Protein AF-A0A1T4YZL7-F1 (afdb_monomer)

Radius of gyration: 30.89 Å; Cα contacts (8 Å, |Δi|>4): 333; chains: 1; bounding box: 87×82×89 Å

Sequence (348 aa):
MNIISTGITKFLTGIGCILPILAVGFFVISLFNGFGFIGFVISVIVFLVGLFIIGQGQLMQDGYKEKQKKILLSLNSGQPRFEKMPSIMSIDLLKRIVIDHDKQRIYIWYAEDGKGNVLRKPKLGMSYKLLNYDFTDLVAAAIVEDDTIIMSSPEFADISTISGENKKHASTNTMNMPMDKVKTMELILQIDDEIFPFFQFKFYDASYKDLLKESIEYNAVLKEMRKAYNRFDSILNGSAENLVPVAPLSYQEVSSKSDEVPAVMEPSKIQPIERETKRHEETVAPPHEIDQPTYTFSDDLADQSIIVESSEIEKDSFPDQDIPAEQTELSYFERIIAENKRQLTERK

Foldseek 3Di:
DDPPPVVVLVVLLVQLVVQLVVLVVQLVVCVVVVNNVVSVVVSVVSNVVSVVSNVVSVVVVVVQVVVLVVVLLVPDPPDPCQQLFAKDAFPQRQKIWTADLVQQKIKMWGWDPVVPHGDPHDDRPTDIDIDMDHLVQFQWKFKDWPLHTPDIDPRDDRSVVVCVVPPPDPPDDDPDDDDWWTAWIWMWIAGNDPVDRIDIGTLDHPPPPTDGHPDPVNVVSVVVSVVVRVVSVCSNVVVSPDDDRDGYDDDDPPDDDDDDDDDDDDDDDDDDDDDDDDDDDDDDDDDDDDDDDDDDDDDDDDDDDDDDDDDDDDDDDDDDDDDDDDDPPDDPVRVVVVVVVVVVVVVD

Structure (mmCIF, N/CA/C/O backbone):
data_AF-A0A1T4YZL7-F1
#
_entry.id   AF-A0A1T4YZL7-F1
#
loop_
_atom_site.group_PDB
_atom_site.id
_atom_site.type_symbol
_atom_site.label_atom_id
_atom_site.label_alt_id
_atom_site.label_comp_id
_atom_site.label_asym_id
_atom_site.label_entity_id
_atom_site.label_seq_id
_atom_site.pdbx_PDB_ins_code
_atom_site.Cartn_x
_atom_site.Cartn_y
_atom_site.Cartn_z
_atom_site.occupancy
_atom_site.B_iso_or_equiv
_atom_site.auth_seq_id
_atom_site.auth_comp_id
_atom_site.auth_asym_id
_atom_site.auth_atom_id
_atom_site.pdbx_PDB_model_num
ATOM 1 N N . MET A 1 1 ? -12.669 14.014 -16.276 1.00 35.00 1 MET A N 1
ATOM 2 C CA . MET A 1 1 ? -11.553 14.488 -17.134 1.00 35.00 1 MET A CA 1
ATOM 3 C C . MET A 1 1 ? -10.258 13.859 -16.598 1.00 35.00 1 MET A C 1
ATOM 5 O O . MET A 1 1 ? -10.114 13.878 -15.386 1.00 35.00 1 MET A O 1
ATOM 9 N N . ASN A 1 2 ? -9.387 13.275 -17.446 1.00 34.41 2 ASN A N 1
ATOM 10 C CA . ASN A 1 2 ? -8.100 12.571 -17.141 1.00 34.41 2 ASN A CA 1
ATOM 11 C C . ASN A 1 2 ? -8.029 11.028 -17.276 1.00 34.41 2 ASN A C 1
ATOM 13 O O . ASN A 1 2 ? -7.343 10.373 -16.501 1.00 34.41 2 ASN A O 1
ATOM 17 N N . ILE A 1 3 ? -8.618 10.432 -18.320 1.00 41.84 3 ILE A N 1
ATOM 18 C CA . ILE A 1 3 ? -8.300 9.033 -18.715 1.00 41.84 3 ILE A CA 1
ATOM 19 C C . ILE A 1 3 ? -6.962 8.959 -19.499 1.00 41.84 3 ILE A C 1
ATOM 21 O O . ILE A 1 3 ? -6.342 7.908 -19.624 1.00 41.84 3 ILE A O 1
ATOM 25 N N . ILE A 1 4 ? -6.462 10.103 -19.978 1.00 48.91 4 ILE A N 1
ATOM 26 C CA . ILE A 1 4 ? -5.341 10.192 -20.926 1.00 48.91 4 ILE A CA 1
ATOM 27 C C . ILE A 1 4 ? -3.962 9.954 -20.265 1.00 48.91 4 ILE A C 1
ATOM 29 O O . ILE A 1 4 ? -3.037 9.484 -20.919 1.00 48.91 4 ILE A O 1
ATOM 33 N N . SER A 1 5 ? -3.796 10.200 -18.961 1.00 52.78 5 SER A N 1
ATOM 34 C CA . SER A 1 5 ? -2.457 10.211 -18.339 1.00 52.78 5 SER A CA 1
ATOM 35 C C . SER A 1 5 ? -1.863 8.815 -18.077 1.00 52.78 5 SER A C 1
ATOM 37 O O . SER A 1 5 ? -0.665 8.620 -18.288 1.00 52.78 5 SER A O 1
ATOM 39 N N . THR A 1 6 ? -2.667 7.814 -17.695 1.00 53.28 6 THR A N 1
ATOM 40 C CA . THR A 1 6 ? -2.146 6.476 -17.336 1.00 53.28 6 THR A CA 1
ATOM 41 C C . THR A 1 6 ? -1.714 5.658 -18.555 1.00 53.28 6 THR A C 1
ATOM 43 O O . THR A 1 6 ? -0.775 4.866 -18.475 1.00 53.28 6 THR A O 1
ATOM 46 N N . GLY A 1 7 ? -2.389 5.854 -19.693 1.00 59.62 7 GLY A N 1
ATOM 47 C CA . GLY A 1 7 ? -1.985 5.259 -20.967 1.00 59.62 7 GLY A CA 1
ATOM 48 C C . GLY A 1 7 ? -0.662 5.843 -21.455 1.00 59.62 7 GLY A C 1
ATOM 49 O O . GLY A 1 7 ? 0.238 5.095 -21.824 1.00 59.62 7 GLY A O 1
ATOM 50 N N . ILE A 1 8 ? -0.513 7.167 -21.361 1.00 66.06 8 ILE A N 1
ATOM 51 C CA . ILE A 1 8 ? 0.697 7.872 -21.790 1.00 66.06 8 ILE A CA 1
ATOM 52 C C . ILE A 1 8 ? 1.907 7.487 -20.939 1.00 66.06 8 ILE A C 1
ATOM 54 O O . ILE A 1 8 ? 2.963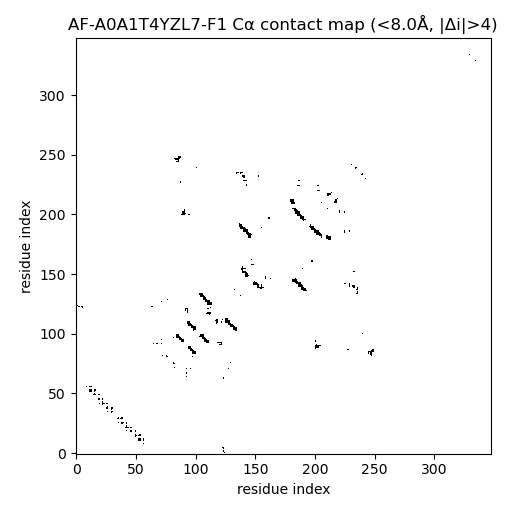 7.249 -21.505 1.00 66.06 8 ILE A O 1
ATOM 58 N N . THR A 1 9 ? 1.786 7.357 -19.614 1.00 62.34 9 THR A N 1
ATOM 59 C CA . THR A 1 9 ? 2.938 6.961 -18.775 1.00 62.34 9 THR A CA 1
ATOM 60 C C . THR A 1 9 ? 3.421 5.554 -19.110 1.00 62.34 9 THR A C 1
ATOM 62 O O . THR A 1 9 ? 4.605 5.367 -19.363 1.00 62.34 9 THR A O 1
ATOM 65 N N . LYS A 1 10 ? 2.514 4.573 -19.212 1.00 70.06 10 LYS A N 1
ATOM 66 C CA . LYS A 1 10 ? 2.885 3.203 -19.615 1.00 70.06 10 LYS A CA 1
ATOM 67 C C . LYS A 1 10 ? 3.470 3.148 -21.026 1.00 70.06 10 LYS A C 1
ATOM 69 O O . LYS A 1 10 ? 4.407 2.394 -21.269 1.00 70.06 10 LYS A O 1
ATOM 74 N N . PHE A 1 11 ? 2.936 3.954 -21.941 1.00 73.69 11 PHE A N 1
ATOM 75 C CA . PHE A 1 11 ? 3.433 4.068 -23.308 1.00 73.69 11 PHE A CA 1
ATOM 76 C C . PHE A 1 11 ? 4.822 4.719 -23.367 1.00 73.69 11 PHE A C 1
ATOM 78 O O . PHE A 1 11 ? 5.701 4.199 -24.045 1.00 73.69 11 PHE A O 1
ATOM 85 N N . LEU A 1 12 ? 5.055 5.794 -22.608 1.00 72.12 12 LEU A N 1
ATOM 86 C CA . LEU A 1 12 ? 6.350 6.473 -22.507 1.00 72.12 12 LEU A CA 1
ATOM 87 C C . LEU A 1 12 ? 7.412 5.575 -21.871 1.00 72.12 12 LEU A C 1
ATOM 89 O O . LEU A 1 12 ? 8.517 5.490 -22.400 1.00 72.12 12 LEU A O 1
ATOM 93 N N . THR A 1 13 ? 7.085 4.858 -20.793 1.00 71.81 13 THR A N 1
ATOM 94 C CA . THR A 1 13 ? 8.002 3.877 -20.194 1.00 71.81 13 THR A CA 1
ATOM 95 C C . THR A 1 13 ? 8.293 2.735 -21.171 1.00 71.81 13 THR A C 1
ATOM 97 O O . THR A 1 13 ? 9.449 2.352 -21.333 1.00 71.81 13 THR A O 1
ATOM 100 N N . GLY A 1 14 ? 7.276 2.239 -21.885 1.00 76.75 14 GLY A N 1
ATOM 101 C CA . GLY A 1 14 ? 7.444 1.206 -22.911 1.00 76.75 14 GLY A CA 1
ATOM 102 C C . GLY A 1 14 ? 8.357 1.649 -24.058 1.00 76.75 14 GLY A C 1
ATOM 103 O O . GLY A 1 14 ? 9.297 0.938 -24.406 1.00 76.75 14 GLY A O 1
ATOM 104 N N . ILE A 1 15 ? 8.139 2.850 -24.600 1.00 80.94 15 ILE A N 1
ATOM 105 C CA . ILE A 1 15 ? 9.002 3.448 -25.629 1.00 80.94 15 ILE A CA 1
ATOM 106 C C . ILE A 1 15 ? 10.421 3.654 -25.099 1.00 80.94 15 ILE A C 1
ATOM 108 O O . ILE A 1 15 ? 11.383 3.335 -25.797 1.00 80.94 15 ILE A O 1
ATOM 112 N N . GLY A 1 16 ? 10.553 4.135 -23.861 1.00 79.44 16 GLY A N 1
ATOM 113 C CA . GLY A 1 16 ? 11.836 4.342 -23.197 1.00 79.44 16 GLY A CA 1
ATOM 114 C C . GLY A 1 16 ? 12.682 3.070 -23.127 1.00 79.44 16 GLY A C 1
ATOM 115 O O . GLY A 1 16 ? 13.884 3.142 -23.351 1.00 79.44 16 GLY A O 1
ATOM 116 N N . CYS A 1 17 ? 12.072 1.902 -22.900 1.00 84.44 17 CYS A N 1
ATOM 117 C CA . CYS A 1 17 ? 12.782 0.617 -22.894 1.00 84.44 17 CYS A CA 1
ATOM 118 C C . CYS A 1 17 ? 13.103 0.082 -24.301 1.00 84.44 17 CYS A C 1
ATOM 120 O O . CYS A 1 17 ? 14.101 -0.616 -24.478 1.00 84.44 17 CYS A O 1
ATOM 122 N N . ILE A 1 18 ? 12.283 0.404 -25.306 1.00 88.56 18 ILE A N 1
ATOM 123 C CA . ILE A 1 18 ? 12.468 -0.066 -26.690 1.00 88.56 18 ILE A CA 1
ATOM 124 C C . ILE A 1 18 ? 13.536 0.760 -27.425 1.00 88.56 18 ILE A C 1
ATOM 126 O O . ILE A 1 18 ? 14.302 0.209 -28.215 1.00 88.56 18 ILE A O 1
ATOM 130 N N . LEU A 1 19 ? 13.630 2.064 -27.153 1.00 87.62 19 LEU A N 1
ATOM 131 C CA . LEU A 1 19 ? 14.587 2.984 -27.785 1.00 87.62 19 LEU A CA 1
ATOM 132 C C . LEU A 1 19 ? 16.055 2.517 -27.683 1.00 87.62 19 LEU A C 1
ATOM 134 O O . LEU A 1 19 ? 16.717 2.487 -28.719 1.00 87.62 19 LEU A O 1
ATOM 138 N N . PRO A 1 20 ? 16.577 2.090 -26.514 1.00 86.69 20 PRO A N 1
ATOM 139 C CA . PRO A 1 20 ? 17.921 1.526 -26.398 1.00 86.69 20 PRO A CA 1
ATOM 140 C C . PRO A 1 20 ? 18.135 0.275 -27.253 1.00 86.69 20 PRO A C 1
ATOM 142 O O . PRO A 1 20 ? 19.182 0.130 -27.878 1.00 86.69 20 PRO A O 1
ATOM 145 N N . ILE A 1 21 ? 17.138 -0.612 -27.324 1.00 89.31 21 ILE A N 1
ATOM 146 C CA . ILE A 1 21 ? 17.214 -1.843 -28.125 1.00 89.31 21 ILE A CA 1
ATOM 147 C C . ILE A 1 21 ? 17.280 -1.488 -29.616 1.00 89.31 21 ILE A C 1
ATOM 149 O O . ILE A 1 21 ? 18.115 -2.023 -30.348 1.00 89.31 21 ILE A O 1
ATOM 153 N N . LEU A 1 22 ? 16.448 -0.541 -30.058 1.00 89.56 22 LEU A N 1
ATOM 154 C CA . LEU A 1 22 ? 16.475 -0.028 -31.428 1.00 89.56 22 LEU A CA 1
ATOM 155 C C . LEU A 1 22 ? 17.791 0.687 -31.750 1.00 89.56 22 LEU A C 1
ATOM 157 O O . LEU A 1 22 ? 18.308 0.515 -32.851 1.00 89.56 22 LEU A O 1
ATOM 161 N N . ALA A 1 23 ? 18.357 1.440 -30.803 1.00 90.31 23 ALA A N 1
ATOM 162 C CA . ALA A 1 23 ? 19.643 2.112 -30.967 1.00 90.31 23 ALA A CA 1
ATOM 163 C C . ALA A 1 23 ? 20.772 1.099 -31.219 1.00 90.31 23 ALA A C 1
ATOM 165 O O . ALA A 1 23 ? 21.518 1.237 -32.188 1.00 90.31 23 ALA A O 1
ATOM 166 N N . VAL A 1 24 ? 20.828 0.025 -30.422 1.00 91.12 24 VAL A N 1
ATOM 167 C CA . VAL A 1 24 ? 21.799 -1.066 -30.607 1.00 91.12 24 VAL A CA 1
ATOM 168 C C . VAL A 1 24 ? 21.593 -1.768 -31.952 1.00 91.12 24 VAL A C 1
ATOM 170 O O . VAL A 1 24 ? 22.560 -1.980 -32.683 1.00 91.12 24 VAL A O 1
ATOM 173 N N . GLY A 1 25 ? 20.349 -2.085 -32.324 1.00 91.06 25 GLY A N 1
ATOM 174 C CA . GLY A 1 25 ? 20.046 -2.700 -33.622 1.00 91.06 25 GLY A CA 1
ATOM 175 C C . GLY A 1 25 ? 20.471 -1.825 -34.806 1.00 91.06 25 GLY A C 1
ATOM 176 O O . GLY A 1 25 ? 21.124 -2.301 -35.736 1.00 91.06 25 GLY A O 1
ATOM 177 N N . PHE A 1 26 ? 20.170 -0.526 -34.744 1.00 90.69 26 PHE A N 1
ATOM 178 C CA . PHE A 1 26 ? 20.569 0.448 -35.760 1.00 90.69 26 PHE A CA 1
ATOM 179 C C . PHE A 1 26 ? 22.092 0.600 -35.851 1.00 90.69 26 PHE A C 1
ATOM 181 O O . PHE A 1 26 ? 22.646 0.699 -36.951 1.00 90.69 26 PHE A O 1
ATOM 188 N N . PHE A 1 27 ? 22.785 0.570 -34.711 1.00 92.31 27 PHE A N 1
ATOM 189 C CA . PHE A 1 27 ? 24.241 0.622 -34.661 1.00 92.31 27 PHE A CA 1
ATOM 190 C C . PHE A 1 27 ? 24.879 -0.583 -35.364 1.00 92.31 27 PHE A C 1
ATOM 192 O O . PHE A 1 27 ? 25.752 -0.403 -36.214 1.00 92.31 27 PHE A O 1
ATOM 199 N N . VAL A 1 28 ? 24.392 -1.798 -35.093 1.00 93.50 28 VAL A N 1
ATOM 200 C CA . VAL A 1 28 ? 24.874 -3.027 -35.747 1.00 93.50 28 VAL A CA 1
ATOM 201 C C . VAL A 1 28 ? 24.664 -2.965 -37.264 1.00 93.50 28 VAL A C 1
ATOM 203 O O . VAL A 1 28 ? 25.593 -3.237 -38.022 1.00 93.50 28 VAL A O 1
ATOM 206 N N . ILE A 1 29 ? 23.486 -2.535 -37.727 1.00 93.81 29 ILE A N 1
ATOM 207 C CA . ILE A 1 29 ? 23.202 -2.371 -39.166 1.00 93.81 29 ILE A CA 1
ATOM 208 C C . ILE A 1 29 ? 24.138 -1.331 -39.803 1.00 93.81 29 ILE A C 1
ATOM 210 O O . ILE A 1 29 ? 24.641 -1.531 -40.910 1.00 93.81 29 ILE A O 1
ATOM 214 N N . SER A 1 30 ? 24.414 -0.232 -39.100 1.00 93.19 30 SER A N 1
ATOM 215 C CA . SER A 1 30 ? 25.314 0.821 -39.585 1.00 93.19 30 SER A CA 1
ATOM 216 C C . SER A 1 30 ? 26.762 0.343 -39.726 1.00 93.19 30 SER A C 1
ATOM 218 O O . SER A 1 30 ? 27.453 0.783 -40.648 1.00 93.19 30 SER A O 1
ATOM 220 N N . LEU A 1 31 ? 27.215 -0.574 -38.860 1.00 93.31 31 LEU A N 1
ATOM 221 C CA . LEU A 1 31 ? 28.536 -1.202 -38.973 1.00 93.31 31 LEU A CA 1
ATOM 222 C C . LEU A 1 31 ? 28.655 -2.046 -40.248 1.00 93.31 31 LEU A C 1
ATOM 224 O O . LEU A 1 31 ? 29.647 -1.913 -40.961 1.00 93.31 31 LEU A O 1
ATOM 228 N N . PHE A 1 32 ? 27.637 -2.847 -40.580 1.00 95.06 32 PHE A N 1
ATOM 229 C CA . PHE A 1 32 ? 27.642 -3.672 -41.797 1.00 95.06 32 PHE A CA 1
ATOM 230 C C . PHE A 1 32 ? 27.639 -2.850 -43.093 1.00 95.06 32 PHE A C 1
ATOM 232 O O . PHE A 1 32 ? 28.199 -3.286 -44.094 1.00 95.06 32 PHE A O 1
ATOM 239 N N . ASN A 1 33 ? 27.062 -1.648 -43.066 1.00 93.44 33 ASN A N 1
ATOM 240 C CA . ASN A 1 33 ? 26.976 -0.764 -44.232 1.00 93.44 33 ASN A CA 1
ATOM 241 C C . ASN A 1 33 ? 28.157 0.218 -44.365 1.00 93.44 33 ASN A C 1
ATOM 243 O O . ASN A 1 33 ? 28.136 1.076 -45.243 1.00 93.44 33 ASN A O 1
ATOM 247 N N . GLY A 1 34 ? 29.173 0.139 -43.497 1.00 92.12 34 GLY A N 1
ATOM 248 C CA . GLY A 1 34 ? 30.354 1.012 -43.555 1.00 92.12 34 GLY A CA 1
ATOM 249 C C . GLY A 1 34 ? 30.151 2.429 -42.995 1.00 92.12 34 GLY A C 1
ATOM 250 O O . GLY A 1 34 ? 31.069 3.244 -43.047 1.00 92.12 34 GLY A O 1
ATOM 251 N N . PHE A 1 35 ? 28.995 2.724 -42.392 1.00 93.81 35 PHE A N 1
ATOM 252 C CA . PHE A 1 35 ? 28.674 4.020 -41.772 1.00 93.81 35 PHE A CA 1
ATOM 253 C C . PHE A 1 35 ? 28.853 4.010 -40.245 1.00 93.81 35 PHE A C 1
ATOM 255 O O . PHE A 1 35 ? 28.143 4.710 -39.521 1.00 93.81 35 PHE A O 1
ATOM 262 N N . GLY A 1 36 ? 29.799 3.217 -39.732 1.00 90.50 36 GLY A N 1
ATOM 263 C CA . GLY A 1 36 ? 29.927 2.919 -38.301 1.00 90.50 36 GLY A CA 1
ATOM 264 C C . GLY A 1 36 ? 29.983 4.149 -37.387 1.00 90.50 36 GLY A C 1
ATOM 265 O O . GLY A 1 36 ? 29.297 4.182 -36.369 1.00 90.50 36 GLY A O 1
ATOM 266 N N . PHE A 1 37 ? 30.734 5.190 -37.767 1.00 91.31 37 PHE A N 1
ATOM 267 C CA . PHE A 1 37 ? 30.844 6.414 -36.962 1.00 91.31 37 PHE A CA 1
ATOM 268 C C . PHE A 1 37 ? 29.524 7.196 -36.887 1.00 91.31 37 PHE A C 1
ATOM 270 O O . PHE A 1 37 ? 29.108 7.613 -35.809 1.00 91.31 37 PHE A O 1
ATOM 277 N N . ILE A 1 38 ? 28.827 7.351 -38.017 1.00 91.62 38 ILE A N 1
ATOM 278 C CA . ILE A 1 38 ? 27.533 8.048 -38.068 1.00 91.62 38 ILE A CA 1
ATOM 279 C C . ILE A 1 38 ? 26.490 7.261 -37.265 1.00 91.62 38 ILE A C 1
ATOM 281 O O . ILE A 1 38 ? 25.767 7.838 -36.451 1.00 91.62 38 ILE A O 1
ATOM 285 N N . GLY A 1 39 ? 26.462 5.935 -37.432 1.00 91.69 39 GLY A N 1
ATOM 286 C CA . GLY A 1 39 ? 25.594 5.047 -36.661 1.00 91.69 39 GLY A CA 1
ATOM 287 C C . GLY A 1 39 ? 25.852 5.115 -35.156 1.00 91.69 39 GLY A C 1
ATOM 288 O O . GLY A 1 39 ? 24.901 5.134 -34.378 1.00 91.69 39 GLY A O 1
ATOM 289 N N . PHE A 1 40 ? 27.120 5.211 -34.739 1.00 91.75 40 PHE A N 1
ATOM 290 C CA . PHE A 1 40 ? 27.497 5.365 -33.332 1.00 91.75 40 PHE A CA 1
ATOM 291 C C . PHE A 1 40 ? 26.923 6.650 -32.732 1.00 91.75 40 PHE A C 1
ATOM 293 O O . PHE A 1 40 ? 26.254 6.601 -31.701 1.00 91.75 40 PHE A O 1
ATOM 300 N N . VAL A 1 41 ? 27.132 7.792 -33.398 1.00 94.25 41 VAL A N 1
ATOM 301 C CA . VAL A 1 41 ? 26.646 9.096 -32.919 1.00 94.25 41 VAL A CA 1
ATOM 302 C C . VAL A 1 41 ? 25.122 9.091 -32.780 1.00 94.25 41 VAL A C 1
ATOM 304 O O . VAL A 1 41 ? 24.599 9.497 -31.742 1.00 94.25 41 VAL A O 1
ATOM 307 N N . ILE A 1 42 ? 24.404 8.570 -33.781 1.00 91.69 42 ILE A N 1
ATOM 308 C CA . ILE A 1 42 ? 22.938 8.463 -33.735 1.00 91.69 42 ILE A CA 1
ATOM 309 C C . ILE A 1 42 ? 22.497 7.541 -32.590 1.00 91.69 42 ILE A C 1
ATOM 311 O O . ILE A 1 42 ? 21.605 7.905 -31.826 1.00 91.69 42 ILE A O 1
ATOM 315 N N . SER A 1 43 ? 23.140 6.381 -32.423 1.00 90.62 43 SER A N 1
ATOM 316 C CA . SER A 1 43 ? 22.816 5.434 -31.350 1.00 90.62 43 SER A CA 1
ATOM 317 C C . SER A 1 43 ? 22.994 6.052 -29.962 1.00 90.62 43 SER A C 1
ATOM 319 O O . SER A 1 43 ? 22.139 5.860 -29.100 1.00 90.62 43 SER A O 1
ATOM 321 N N . VAL A 1 44 ? 24.067 6.818 -29.739 1.00 93.00 44 VAL A N 1
ATOM 322 C CA . VAL A 1 44 ? 24.297 7.517 -28.464 1.00 93.00 44 VAL A CA 1
ATOM 323 C C . VAL A 1 44 ? 23.196 8.545 -28.203 1.00 93.00 44 VAL A C 1
ATOM 325 O O . VAL A 1 44 ? 22.655 8.584 -27.100 1.00 93.00 44 VAL A O 1
ATOM 328 N N . ILE A 1 45 ? 22.805 9.335 -29.208 1.00 93.38 45 ILE A N 1
ATOM 329 C CA . ILE A 1 45 ? 21.726 10.326 -29.064 1.00 93.38 45 ILE A CA 1
ATOM 330 C C . ILE A 1 45 ? 20.399 9.637 -28.715 1.00 93.38 45 ILE A C 1
ATOM 332 O O . ILE A 1 45 ? 19.737 10.035 -27.758 1.00 93.38 45 ILE A O 1
ATOM 336 N N . VAL A 1 46 ? 20.024 8.581 -29.444 1.00 92.38 46 VAL A N 1
ATOM 337 C CA . VAL A 1 46 ? 18.785 7.822 -29.194 1.00 92.38 46 VAL A CA 1
ATOM 338 C C . VAL A 1 46 ? 18.794 7.197 -27.798 1.00 92.38 46 VAL A C 1
ATOM 340 O O . VAL A 1 46 ? 17.783 7.240 -27.097 1.00 92.38 46 VAL A O 1
ATOM 343 N N . PHE A 1 47 ? 19.939 6.666 -27.365 1.00 90.69 47 PHE A N 1
ATOM 344 C CA . PHE A 1 47 ? 20.105 6.104 -26.028 1.00 90.69 47 PHE A CA 1
ATOM 345 C C . PHE A 1 47 ? 19.912 7.161 -24.931 1.00 90.69 47 PHE A C 1
ATOM 347 O O . PHE A 1 47 ? 19.146 6.937 -23.993 1.00 90.69 47 PHE A O 1
ATOM 354 N N . LEU A 1 48 ? 20.534 8.338 -25.071 1.00 91.81 48 LEU A N 1
ATOM 355 C CA . LEU A 1 48 ? 20.380 9.445 -24.120 1.00 91.81 48 LEU A CA 1
ATOM 356 C C . LEU A 1 48 ? 18.934 9.957 -24.055 1.00 91.81 48 LEU A C 1
ATOM 358 O O . LEU A 1 48 ? 18.421 10.201 -22.963 1.00 91.81 48 LEU A O 1
ATOM 362 N N . VAL A 1 49 ? 18.251 10.068 -25.199 1.00 91.88 49 VAL A N 1
ATOM 363 C CA . VAL A 1 49 ? 16.822 10.426 -25.247 1.00 91.88 49 VAL A CA 1
ATOM 364 C C . VAL A 1 49 ? 15.968 9.362 -24.550 1.00 91.88 49 VAL A C 1
ATOM 366 O O . VAL A 1 49 ? 15.070 9.710 -23.785 1.00 91.88 49 VAL A O 1
ATOM 369 N N . GLY A 1 50 ? 16.268 8.075 -24.750 1.00 88.25 50 GLY A N 1
ATOM 370 C CA . GLY A 1 50 ? 15.595 6.972 -24.059 1.00 88.25 50 GLY A CA 1
ATOM 371 C C . GLY A 1 50 ? 15.729 7.065 -22.536 1.00 88.25 50 GLY A C 1
ATOM 372 O O . GLY A 1 50 ? 14.721 7.015 -21.829 1.00 88.25 50 GLY A O 1
ATOM 373 N N . LEU A 1 51 ? 16.947 7.292 -22.031 1.00 87.31 51 LEU A N 1
ATOM 374 C CA . LEU A 1 51 ? 17.189 7.499 -20.597 1.00 87.31 51 LEU A CA 1
ATOM 375 C C . LEU A 1 51 ? 16.444 8.724 -20.053 1.00 87.31 51 LEU A C 1
ATOM 377 O O . LEU A 1 51 ? 15.851 8.652 -18.976 1.00 87.31 51 LEU A O 1
ATOM 381 N N . PHE A 1 52 ? 16.423 9.828 -20.804 1.00 88.56 52 PHE A N 1
ATOM 382 C CA . PHE A 1 52 ? 15.696 11.034 -20.413 1.00 88.56 52 PHE A CA 1
ATOM 383 C C . PHE A 1 52 ? 14.185 10.780 -20.284 1.00 88.56 52 PHE A C 1
ATOM 385 O O . PHE A 1 52 ? 13.578 11.192 -19.295 1.00 88.56 52 PHE A O 1
ATOM 392 N N . ILE A 1 53 ? 13.577 10.056 -21.232 1.00 87.00 53 ILE A N 1
ATOM 393 C CA . ILE A 1 53 ? 12.148 9.698 -21.184 1.00 87.00 53 ILE A CA 1
ATOM 394 C C . ILE A 1 53 ? 11.842 8.812 -19.967 1.00 87.00 53 ILE A C 1
ATOM 396 O O . ILE A 1 53 ? 10.847 9.050 -19.280 1.00 87.00 53 ILE A O 1
ATOM 400 N N . ILE A 1 54 ? 12.697 7.827 -19.668 1.00 82.94 54 ILE A N 1
ATOM 401 C CA . ILE A 1 54 ? 12.538 6.961 -18.486 1.00 82.94 54 ILE A CA 1
ATOM 402 C C . ILE A 1 54 ? 12.587 7.794 -17.198 1.00 82.94 54 ILE A C 1
ATOM 404 O O . ILE A 1 54 ? 11.702 7.654 -16.352 1.00 82.94 54 ILE A O 1
ATOM 408 N N . GLY A 1 55 ? 13.569 8.693 -17.073 1.00 82.50 55 GLY A N 1
ATOM 409 C CA . GLY A 1 55 ? 13.711 9.562 -15.901 1.00 82.50 55 GLY A CA 1
ATOM 410 C C . GLY A 1 55 ? 12.499 10.474 -15.688 1.00 82.50 55 GLY A C 1
ATOM 411 O O . GLY A 1 55 ? 11.985 10.579 -14.576 1.00 82.50 55 GLY A O 1
ATOM 412 N N . GLN A 1 56 ? 11.972 11.073 -16.760 1.00 83.94 56 GLN A N 1
ATOM 413 C CA . GLN A 1 56 ? 10.740 11.870 -16.689 1.00 83.94 56 GLN A CA 1
ATOM 414 C C . GLN A 1 56 ? 9.524 11.024 -16.286 1.00 83.94 56 GLN A C 1
ATOM 416 O O . GLN A 1 56 ? 8.677 11.485 -15.521 1.00 83.94 56 GLN A O 1
ATOM 421 N N . GLY A 1 57 ? 9.444 9.776 -16.756 1.00 79.25 57 GLY A N 1
ATOM 422 C CA . GLY A 1 57 ? 8.382 8.844 -16.376 1.00 79.25 57 GLY A CA 1
ATOM 423 C C . GLY A 1 57 ? 8.345 8.566 -14.871 1.00 79.25 57 GLY A C 1
ATOM 424 O O . GLY A 1 57 ? 7.265 8.592 -14.278 1.00 79.25 57 GLY A O 1
ATOM 425 N N . GLN A 1 58 ? 9.511 8.370 -14.248 1.00 78.50 58 GLN A N 1
ATOM 426 C CA . GLN A 1 58 ? 9.626 8.174 -12.797 1.00 78.50 58 GLN A CA 1
ATOM 427 C C . GLN A 1 58 ? 9.218 9.432 -12.022 1.00 78.50 58 GLN A C 1
ATOM 429 O O . GLN A 1 58 ? 8.339 9.356 -11.167 1.00 78.50 58 GLN A O 1
ATOM 434 N N . LEU A 1 59 ? 9.739 10.606 -12.404 1.00 80.81 59 LEU A N 1
ATOM 435 C CA . LEU A 1 59 ? 9.377 11.883 -11.771 1.00 80.81 59 LEU A CA 1
ATOM 436 C C . LEU A 1 59 ? 7.869 12.160 -11.830 1.00 80.81 59 LEU A C 1
ATOM 438 O O . LEU A 1 59 ? 7.275 12.636 -10.861 1.00 80.81 59 LEU A O 1
ATOM 442 N N . MET A 1 60 ? 7.225 11.849 -12.958 1.00 78.75 60 MET A N 1
ATOM 443 C CA . MET A 1 60 ? 5.774 11.974 -13.075 1.00 78.75 60 MET A CA 1
ATOM 444 C C . MET A 1 60 ? 5.050 11.001 -12.146 1.00 78.75 60 MET A C 1
ATOM 446 O O . MET A 1 60 ? 4.083 11.398 -11.496 1.00 78.75 60 MET A O 1
ATOM 450 N N . GLN A 1 61 ? 5.500 9.747 -12.063 1.00 77.94 61 GLN A N 1
ATOM 451 C CA . GLN A 1 61 ? 4.902 8.743 -11.184 1.00 77.94 61 GLN A CA 1
ATOM 452 C C . GLN A 1 61 ? 4.988 9.156 -9.710 1.00 77.94 61 GLN A C 1
ATOM 454 O O . GLN A 1 61 ? 3.980 9.070 -9.003 1.00 77.94 61 GLN A O 1
ATOM 459 N N . ASP A 1 62 ? 6.136 9.664 -9.271 1.00 81.25 62 ASP A N 1
ATOM 460 C CA . ASP A 1 62 ? 6.332 10.134 -7.898 1.00 81.25 62 ASP A CA 1
ATOM 461 C C . ASP A 1 62 ? 5.488 11.380 -7.620 1.00 81.25 62 ASP A C 1
ATOM 463 O O . ASP A 1 62 ? 4.758 11.431 -6.628 1.00 81.25 62 ASP A O 1
ATOM 467 N N . GLY A 1 63 ? 5.440 12.326 -8.563 1.00 83.62 63 GLY A N 1
ATOM 468 C CA . GLY A 1 63 ? 4.556 13.488 -8.469 1.00 83.62 63 GLY A CA 1
ATOM 469 C C . GLY A 1 63 ? 3.068 13.116 -8.393 1.00 83.62 63 GLY A C 1
ATOM 470 O O . GLY A 1 63 ? 2.291 13.784 -7.705 1.00 83.62 63 GLY A O 1
ATOM 471 N N . TYR A 1 64 ? 2.642 12.042 -9.064 1.00 81.50 64 TYR A N 1
ATOM 472 C CA . TYR A 1 64 ? 1.280 11.520 -8.933 1.00 81.50 64 TYR A CA 1
ATOM 473 C C . TYR A 1 64 ? 1.042 10.863 -7.574 1.00 81.50 64 TYR A C 1
ATOM 475 O O . TYR A 1 64 ? 0.006 11.135 -6.962 1.00 81.50 64 TYR A O 1
ATOM 483 N N . LYS A 1 65 ? 1.987 10.055 -7.079 1.00 82.94 65 LYS A N 1
ATOM 484 C CA . LYS A 1 65 ? 1.912 9.450 -5.741 1.00 82.94 65 LYS A CA 1
ATOM 485 C C . LYS A 1 65 ? 1.830 10.520 -4.656 1.00 82.94 65 LYS A C 1
ATOM 487 O O . LYS A 1 65 ? 0.956 10.444 -3.798 1.00 82.94 65 LYS A O 1
ATOM 492 N N . GLU A 1 66 ? 2.648 11.566 -4.727 1.00 86.56 66 GLU A N 1
ATOM 493 C CA . GLU A 1 66 ? 2.586 12.681 -3.779 1.00 86.56 66 GLU A CA 1
ATOM 494 C C . GLU A 1 66 ? 1.242 13.410 -3.814 1.00 86.56 66 GLU A C 1
ATOM 496 O O . GLU A 1 66 ? 0.678 13.730 -2.766 1.00 86.56 66 GLU A O 1
ATOM 501 N N . LYS A 1 67 ? 0.703 13.678 -5.010 1.00 85.50 67 LYS A N 1
ATOM 502 C CA . LYS A 1 67 ? -0.622 14.298 -5.152 1.00 85.50 67 LYS A CA 1
ATOM 503 C C . LYS A 1 67 ? -1.711 13.414 -4.553 1.00 85.50 67 LYS A C 1
ATOM 505 O O . LYS A 1 67 ? -2.563 13.922 -3.832 1.00 85.50 67 LYS A O 1
ATOM 510 N N . GLN A 1 68 ? -1.670 12.107 -4.805 1.00 84.50 68 GLN A N 1
ATOM 511 C CA . GLN A 1 68 ? -2.624 11.159 -4.226 1.00 84.50 68 GLN A CA 1
ATOM 512 C C . GLN A 1 68 ? -2.490 11.062 -2.708 1.00 84.50 68 GLN A C 1
ATOM 514 O O . GLN A 1 68 ? -3.504 11.078 -2.018 1.00 84.50 68 GLN A O 1
ATOM 519 N N . LYS A 1 69 ? -1.264 11.054 -2.183 1.00 87.19 69 LYS A N 1
ATOM 520 C CA . LYS A 1 69 ? -0.988 11.112 -0.746 1.00 87.19 69 LYS A CA 1
ATOM 521 C C . LYS A 1 69 ? -1.571 12.380 -0.123 1.00 87.19 69 LYS A C 1
ATOM 523 O O . LYS A 1 69 ? -2.246 12.295 0.895 1.00 87.19 69 LYS A O 1
ATOM 528 N N . LYS A 1 70 ? -1.378 13.545 -0.750 1.00 85.81 70 LYS A N 1
ATOM 529 C CA . LYS A 1 70 ? -1.972 14.819 -0.303 1.00 85.81 70 LYS A CA 1
ATOM 530 C C . LYS A 1 70 ? -3.498 14.767 -0.310 1.00 85.81 70 LYS A C 1
ATOM 532 O O . LYS A 1 70 ? -4.100 15.186 0.670 1.00 85.81 70 LYS A O 1
ATOM 537 N N . ILE A 1 71 ? -4.110 14.206 -1.357 1.00 85.44 71 ILE A N 1
ATOM 538 C CA . ILE A 1 71 ? -5.565 13.999 -1.411 1.00 85.44 71 ILE A CA 1
ATOM 539 C C . ILE A 1 71 ? -6.005 13.113 -0.245 1.00 85.44 71 ILE A C 1
ATOM 541 O O . ILE A 1 71 ? -6.849 13.526 0.542 1.00 85.44 71 ILE A O 1
ATOM 545 N N . LEU A 1 72 ? -5.390 11.943 -0.078 1.00 85.31 72 LEU A N 1
ATOM 546 C CA . LEU A 1 72 ? -5.751 10.987 0.965 1.00 85.31 72 LEU A CA 1
ATOM 547 C C . LEU A 1 72 ? -5.571 11.555 2.378 1.00 85.31 72 LEU A C 1
ATOM 549 O O . LEU A 1 72 ? -6.377 11.253 3.252 1.00 85.31 72 LEU A O 1
ATOM 553 N N . LEU A 1 73 ? -4.563 12.405 2.599 1.00 83.75 73 LEU A N 1
ATOM 554 C CA . LEU A 1 73 ? -4.375 13.149 3.850 1.00 83.75 73 LEU A CA 1
ATOM 555 C C . LEU A 1 73 ? -5.419 14.257 4.038 1.00 83.75 73 LEU A C 1
ATOM 557 O O . LEU A 1 73 ? -5.876 14.465 5.158 1.00 83.75 73 LEU A O 1
ATOM 561 N N . SER A 1 74 ? -5.816 14.934 2.957 1.00 83.00 74 SER A N 1
ATOM 562 C CA . SER A 1 74 ? -6.830 15.998 2.980 1.00 83.00 74 SER A CA 1
ATOM 563 C C . SER A 1 74 ? -8.262 15.491 3.161 1.00 83.00 74 SER A C 1
ATOM 565 O O . SER A 1 74 ? -9.141 16.273 3.520 1.00 83.00 74 SER A O 1
ATOM 567 N N . LEU A 1 75 ? -8.507 14.194 2.936 1.00 81.56 75 LEU A N 1
ATOM 568 C CA . LEU A 1 75 ? -9.775 13.541 3.246 1.00 81.56 75 LEU A CA 1
ATOM 569 C C . LEU A 1 75 ? -9.951 13.460 4.767 1.00 81.56 75 LEU A C 1
ATOM 571 O O . LEU A 1 75 ? -9.676 12.447 5.401 1.00 81.56 75 LEU A O 1
ATOM 575 N N . ASN A 1 76 ? -10.400 14.564 5.346 1.00 72.94 76 ASN A N 1
ATOM 576 C CA . ASN A 1 76 ? -10.928 14.646 6.697 1.00 72.94 76 ASN A CA 1
ATOM 577 C C . ASN A 1 76 ? -12.452 14.584 6.558 1.00 72.94 76 ASN A C 1
ATOM 579 O O . ASN A 1 76 ? -13.011 15.313 5.739 1.00 72.94 76 ASN A O 1
ATOM 583 N N . SER A 1 77 ? -13.141 13.715 7.302 1.00 58.09 77 SER A N 1
ATOM 584 C CA . SER A 1 77 ? -14.582 13.452 7.120 1.00 58.09 77 SER A CA 1
ATOM 585 C C . SER A 1 77 ? -15.491 14.568 7.661 1.00 58.09 77 SER A C 1
ATOM 587 O O . SER A 1 77 ? -16.423 14.341 8.424 1.00 58.09 77 SER A O 1
ATOM 589 N N . GLY A 1 78 ? -15.194 15.820 7.305 1.00 56.91 78 GLY A N 1
ATOM 590 C CA . GLY A 1 78 ? -15.897 17.007 7.788 1.00 56.91 78 GLY A CA 1
ATOM 591 C C . GLY A 1 78 ? -15.601 17.358 9.248 1.00 56.91 78 GLY A C 1
ATOM 592 O O . GLY A 1 78 ? -16.096 18.373 9.728 1.00 56.91 78 GLY A O 1
ATOM 593 N N . GLN A 1 79 ? -14.780 16.572 9.962 1.00 58.97 79 GLN A N 1
ATOM 594 C CA . GLN A 1 79 ? -14.413 16.880 11.344 1.00 58.97 79 GLN A CA 1
ATOM 595 C C . GLN A 1 79 ? -13.022 17.526 11.437 1.00 58.97 79 GLN A C 1
ATOM 597 O O . GLN A 1 79 ? -12.047 16.980 10.916 1.00 58.97 79 GLN A O 1
ATOM 602 N N . PRO A 1 80 ? -12.890 18.654 12.157 1.00 56.28 80 PRO A N 1
ATOM 603 C CA . PRO A 1 80 ? -11.666 19.458 12.206 1.00 56.28 80 PRO A CA 1
ATOM 604 C C . PRO A 1 80 ? -10.490 18.807 12.962 1.00 56.28 80 PRO A C 1
ATOM 606 O O . PRO A 1 80 ? -9.446 19.435 13.110 1.00 56.28 80 PRO A O 1
ATOM 609 N N . ARG A 1 81 ? -10.628 17.573 13.475 1.00 64.75 81 ARG A N 1
ATOM 610 C CA . ARG A 1 81 ? -9.616 16.939 14.343 1.00 64.75 81 ARG A CA 1
ATOM 611 C C . ARG A 1 81 ? -8.754 15.859 13.683 1.00 64.75 81 ARG A C 1
ATOM 613 O O . ARG A 1 81 ? -7.727 15.509 14.259 1.00 64.75 81 ARG A O 1
ATOM 620 N N . PHE A 1 82 ? -9.090 15.377 12.486 1.00 66.56 82 PHE A N 1
ATOM 621 C CA . PHE A 1 82 ? -8.374 14.243 11.878 1.00 66.56 82 PHE A CA 1
ATOM 622 C C . PHE A 1 82 ? -6.903 14.512 11.546 1.00 66.56 82 PHE A C 1
ATOM 624 O O . PHE A 1 82 ? -6.102 13.581 11.549 1.00 66.56 82 PHE A O 1
ATOM 631 N N . GLU A 1 83 ? -6.508 15.767 11.323 1.00 64.69 83 GLU A N 1
ATOM 632 C CA . GLU A 1 83 ? -5.109 16.116 11.023 1.00 64.69 83 GLU A CA 1
ATOM 633 C C . GLU A 1 83 ? -4.147 15.792 12.171 1.00 64.69 83 GLU A C 1
ATOM 635 O O . GLU A 1 83 ? -2.968 15.527 11.945 1.00 64.69 83 GLU A O 1
ATOM 640 N N . LYS A 1 84 ? -4.647 15.806 13.410 1.00 71.75 84 LYS A N 1
ATOM 641 C CA . LYS A 1 84 ? -3.849 15.539 14.613 1.00 71.75 84 LYS A CA 1
ATOM 642 C C . LYS A 1 84 ? -3.965 14.096 15.089 1.00 71.75 84 LYS A C 1
ATOM 644 O O . LYS A 1 84 ? -3.264 13.714 16.024 1.00 71.75 84 LYS A O 1
ATOM 649 N N . MET A 1 85 ? -4.846 13.310 14.475 1.00 79.38 85 MET A N 1
ATOM 650 C CA . MET A 1 85 ? -5.117 11.948 14.905 1.00 79.38 85 MET A CA 1
ATOM 651 C C . MET A 1 85 ? -4.064 10.971 14.372 1.00 79.38 85 MET A C 1
ATOM 653 O O . MET A 1 85 ? -3.521 11.156 13.275 1.00 79.38 85 MET A O 1
ATOM 657 N N . PRO A 1 86 ? -3.773 9.904 15.134 1.00 80.50 86 PRO A N 1
ATOM 658 C CA . PRO A 1 86 ? -2.923 8.825 14.667 1.00 80.50 86 PRO A CA 1
ATOM 659 C C . PRO A 1 86 ? -3.505 8.217 13.387 1.00 80.50 86 PRO A C 1
ATOM 661 O O . PRO A 1 86 ? -4.592 7.643 13.397 1.00 80.50 86 PRO A O 1
ATOM 664 N N . SER A 1 87 ? -2.760 8.332 12.287 1.00 87.81 87 SER A N 1
ATOM 665 C CA . SER A 1 87 ? -3.137 7.748 11.002 1.00 87.81 87 SER A CA 1
ATOM 666 C C . SER A 1 87 ? -2.056 6.821 10.472 1.00 87.81 87 SER A C 1
ATOM 668 O O . SER A 1 87 ? -0.864 7.059 10.681 1.00 87.81 87 SER A O 1
ATOM 670 N N . ILE A 1 88 ? -2.489 5.750 9.815 1.00 91.75 88 ILE A N 1
ATOM 671 C CA . ILE A 1 88 ? -1.632 4.787 9.128 1.00 91.75 88 ILE A CA 1
ATOM 672 C C . ILE A 1 88 ? -2.095 4.750 7.676 1.00 91.75 88 ILE A C 1
ATOM 674 O O . ILE A 1 88 ? -3.291 4.721 7.388 1.00 91.75 88 ILE A O 1
ATOM 678 N N . MET A 1 89 ? -1.147 4.784 6.751 1.00 92.06 89 MET A N 1
ATOM 679 C CA . MET A 1 89 ? -1.413 4.759 5.320 1.00 92.06 89 MET A CA 1
ATOM 680 C C . MET A 1 89 ? -0.667 3.594 4.688 1.00 92.06 89 MET A C 1
ATOM 682 O O . MET A 1 89 ? 0.490 3.331 5.019 1.00 92.06 89 MET A O 1
ATOM 686 N N . SER A 1 90 ? -1.326 2.897 3.770 1.00 93.44 90 SER A N 1
ATOM 687 C CA . SER A 1 90 ? -0.652 1.868 2.995 1.00 93.44 90 SER A CA 1
ATOM 688 C C . SER A 1 90 ? 0.274 2.492 1.945 1.00 93.44 90 SER A C 1
ATOM 690 O O . SER A 1 90 ? -0.057 3.520 1.354 1.00 93.44 90 SER A O 1
ATOM 692 N N . ILE A 1 91 ? 1.428 1.870 1.688 1.00 91.06 91 ILE A N 1
ATOM 693 C CA . ILE A 1 91 ? 2.423 2.345 0.713 1.00 91.06 91 ILE A CA 1
ATOM 694 C C . ILE A 1 91 ? 1.884 2.392 -0.726 1.00 91.06 91 ILE A C 1
ATOM 696 O O . ILE A 1 91 ? 2.331 3.205 -1.534 1.00 91.06 91 ILE A O 1
ATOM 700 N N . ASP A 1 92 ? 0.894 1.556 -1.046 1.00 89.56 92 ASP A N 1
ATOM 701 C CA . ASP A 1 92 ? 0.209 1.562 -2.342 1.00 89.56 92 ASP A CA 1
ATOM 702 C C . ASP A 1 92 ? -0.849 2.673 -2.468 1.00 89.56 92 ASP A C 1
ATOM 704 O O . ASP A 1 92 ? -1.438 2.841 -3.538 1.00 89.56 92 ASP A O 1
ATOM 708 N N . LEU A 1 93 ? -1.056 3.447 -1.395 1.00 92.38 93 LEU A N 1
ATOM 709 C CA . LEU A 1 93 ? -2.042 4.518 -1.259 1.00 92.38 93 LEU A CA 1
ATOM 710 C C . LEU A 1 93 ? -3.491 4.051 -1.445 1.00 92.38 93 LEU A C 1
ATOM 712 O O . LEU A 1 93 ? -4.375 4.883 -1.619 1.00 92.38 93 LEU A O 1
ATOM 716 N N . LEU A 1 94 ? -3.771 2.747 -1.402 1.00 93.06 94 LEU A N 1
ATOM 717 C CA . LEU A 1 94 ? -5.129 2.228 -1.571 1.00 93.06 94 LEU A CA 1
ATOM 718 C C . LEU A 1 94 ? -5.960 2.356 -0.305 1.00 93.06 94 LEU A C 1
ATOM 720 O O . LEU A 1 94 ? -7.186 2.388 -0.396 1.00 93.06 94 LEU A O 1
ATOM 724 N N . LYS A 1 95 ? -5.314 2.408 0.863 1.00 95.12 95 LYS A N 1
ATOM 725 C CA . LYS A 1 95 ? -6.001 2.502 2.148 1.00 95.12 95 LYS A CA 1
ATOM 726 C C . LYS A 1 95 ? -5.332 3.483 3.101 1.00 95.12 95 LYS A C 1
ATOM 728 O O . LYS A 1 95 ? -4.103 3.592 3.151 1.00 95.12 95 LYS A O 1
ATOM 733 N N . ARG A 1 96 ? -6.154 4.152 3.905 1.00 94.38 96 ARG A N 1
ATOM 734 C CA . ARG A 1 96 ? -5.747 4.937 5.077 1.00 94.38 96 ARG A CA 1
ATOM 735 C C . ARG A 1 96 ? -6.669 4.578 6.225 1.00 94.38 96 ARG A C 1
ATOM 737 O O . ARG A 1 96 ? -7.867 4.452 6.023 1.00 94.38 96 ARG A O 1
ATOM 744 N N . ILE A 1 97 ? -6.115 4.467 7.418 1.00 94.00 97 ILE A N 1
ATOM 745 C CA . ILE A 1 97 ? -6.868 4.280 8.651 1.00 94.00 97 ILE A CA 1
ATOM 746 C C . ILE A 1 97 ? -6.537 5.402 9.624 1.00 94.00 97 ILE A C 1
ATOM 748 O O . ILE A 1 97 ? -5.388 5.850 9.706 1.00 94.00 97 ILE A O 1
ATOM 752 N N . VAL A 1 98 ? -7.550 5.881 10.333 1.00 93.44 98 VAL A N 1
ATOM 753 C CA . VAL A 1 98 ? -7.424 6.861 11.409 1.00 93.44 98 VAL A CA 1
ATOM 754 C C . VAL A 1 98 ? -8.154 6.329 12.630 1.00 93.44 98 VAL A C 1
ATOM 756 O O . VAL A 1 98 ? -9.275 5.841 12.518 1.00 93.44 98 VAL A O 1
ATOM 759 N N . ILE A 1 99 ? -7.506 6.429 13.786 1.00 91.69 99 ILE A N 1
ATOM 760 C CA . ILE A 1 99 ? -8.055 5.973 15.062 1.00 91.69 99 ILE A CA 1
ATOM 761 C C . ILE A 1 99 ? -8.435 7.208 15.879 1.00 91.69 99 ILE A C 1
ATOM 763 O O . ILE A 1 99 ? -7.586 8.060 16.158 1.00 91.69 99 ILE A O 1
ATOM 767 N N . ASP A 1 100 ? -9.704 7.299 16.258 1.00 91.06 100 ASP A N 1
ATOM 768 C CA . ASP A 1 100 ? -10.239 8.327 17.145 1.00 91.06 100 ASP A CA 1
ATOM 769 C C . ASP A 1 100 ? -10.529 7.704 18.512 1.00 91.06 100 ASP A C 1
ATOM 771 O O . ASP A 1 100 ? -11.560 7.065 18.718 1.00 91.06 100 ASP A O 1
ATOM 775 N N . HIS A 1 101 ? -9.593 7.880 19.445 1.00 88.25 101 HIS A N 1
ATOM 776 C CA . HIS A 1 101 ? -9.741 7.378 20.810 1.00 88.25 101 HIS A CA 1
ATOM 777 C C . HIS A 1 101 ? -10.838 8.107 21.592 1.00 88.25 101 HIS A C 1
ATOM 779 O O . HIS A 1 101 ? -11.484 7.474 22.421 1.00 88.25 101 HIS A O 1
ATOM 785 N N . ASP A 1 102 ? -11.089 9.393 21.308 1.00 88.25 102 ASP A N 1
ATOM 786 C CA . ASP A 1 102 ? -12.105 10.182 22.019 1.00 88.25 102 ASP A CA 1
ATOM 787 C C . ASP A 1 102 ? -13.507 9.625 21.743 1.00 88.25 102 ASP A C 1
ATOM 789 O O . ASP A 1 102 ? -14.370 9.619 22.619 1.00 88.25 102 ASP A O 1
ATOM 793 N N . LYS A 1 103 ? -13.735 9.168 20.506 1.00 89.81 103 LYS A N 1
ATOM 794 C CA . LYS A 1 103 ? -15.019 8.605 20.063 1.00 89.81 103 LYS A CA 1
ATOM 795 C C . LYS A 1 103 ? -15.055 7.084 20.039 1.00 89.81 103 LYS A C 1
ATOM 797 O O . LYS A 1 103 ? -16.103 6.543 19.715 1.00 89.81 103 LYS A O 1
ATOM 802 N N . GLN A 1 104 ? -13.937 6.424 20.339 1.00 92.38 104 GLN A N 1
ATOM 803 C CA . GLN A 1 104 ? -13.766 4.976 20.193 1.00 92.38 104 GLN A CA 1
ATOM 804 C C . GLN A 1 104 ? -14.134 4.479 18.786 1.00 92.38 104 GLN A C 1
ATOM 806 O O . GLN A 1 104 ? -14.851 3.494 18.623 1.00 92.38 104 GLN A O 1
ATOM 811 N N . ARG A 1 105 ? -13.642 5.185 17.756 1.00 93.00 105 ARG A N 1
ATOM 812 C CA . ARG A 1 105 ? -13.935 4.883 16.347 1.00 93.00 105 ARG A CA 1
ATOM 813 C C . ARG A 1 105 ? -12.701 4.668 15.494 1.00 93.00 105 ARG A C 1
ATOM 815 O O . ARG A 1 105 ? -11.687 5.355 15.636 1.00 93.00 105 ARG A O 1
ATOM 822 N N . ILE A 1 106 ? -12.834 3.754 14.546 1.00 93.88 106 ILE A N 1
ATOM 823 C CA . ILE A 1 106 ? -11.875 3.465 13.492 1.00 93.88 106 ILE A CA 1
ATOM 824 C C . ILE A 1 106 ? -12.470 3.943 12.168 1.00 93.88 106 ILE A C 1
ATOM 826 O O . ILE A 1 106 ? -13.541 3.519 11.745 1.00 93.88 106 ILE A O 1
ATOM 830 N N . TYR A 1 107 ? -11.750 4.830 11.494 1.00 94.50 107 TYR A N 1
ATOM 831 C CA . TYR A 1 107 ? -12.127 5.371 10.194 1.00 94.50 107 TYR A CA 1
ATOM 832 C C . TYR A 1 107 ? -11.212 4.779 9.130 1.00 94.50 107 TYR A C 1
ATOM 834 O O . TYR A 1 107 ? -9.998 4.989 9.192 1.00 94.50 107 TYR A O 1
ATOM 842 N N . ILE A 1 108 ? -11.765 4.064 8.151 1.00 95.06 108 ILE A N 1
ATOM 843 C CA . ILE A 1 108 ? -10.998 3.428 7.074 1.00 95.06 108 ILE A CA 1
ATOM 844 C C . ILE A 1 108 ? -11.409 4.019 5.732 1.00 95.06 108 ILE A C 1
ATOM 846 O O . ILE A 1 108 ? -12.538 3.864 5.279 1.00 95.06 108 ILE A O 1
ATOM 850 N N . TRP A 1 109 ? -10.462 4.661 5.059 1.00 94.94 109 TRP A N 1
ATOM 851 C CA . TRP A 1 109 ? -10.592 5.039 3.661 1.00 94.94 109 TRP A CA 1
ATOM 852 C C . TRP A 1 109 ? -10.046 3.925 2.785 1.00 94.94 109 TRP A C 1
ATOM 854 O O . TRP A 1 109 ? -8.917 3.480 2.999 1.00 94.94 109 TRP A O 1
ATOM 864 N N . TYR A 1 110 ? -10.802 3.535 1.764 1.00 94.62 110 TYR A N 1
ATOM 865 C CA . TYR A 1 110 ? -10.350 2.602 0.736 1.00 94.62 110 TYR A CA 1
ATOM 866 C C . TYR A 1 110 ? -10.614 3.158 -0.662 1.00 94.62 110 TYR A C 1
ATOM 868 O O . TYR A 1 110 ? -11.594 3.868 -0.894 1.00 94.62 110 TYR A O 1
ATOM 876 N N . ALA A 1 111 ? -9.710 2.858 -1.589 1.00 94.00 111 ALA A N 1
ATOM 877 C CA . ALA A 1 111 ? -9.778 3.336 -2.959 1.00 94.00 111 ALA A CA 1
ATOM 878 C C . ALA A 1 111 ? -10.803 2.552 -3.793 1.00 94.00 111 ALA A C 1
ATOM 880 O O . ALA A 1 111 ? -10.851 1.319 -3.754 1.00 94.00 111 ALA A O 1
ATOM 881 N N . GLU A 1 112 ? -11.560 3.267 -4.623 1.00 93.25 112 GLU A N 1
ATOM 882 C CA . GLU A 1 112 ? -12.538 2.703 -5.553 1.00 93.25 112 GLU A CA 1
ATOM 883 C C . GLU A 1 112 ? -12.379 3.258 -6.981 1.00 93.25 112 GLU A C 1
ATOM 885 O O . GLU A 1 112 ? -11.748 4.291 -7.222 1.00 93.25 112 GLU A O 1
ATOM 890 N N . ASP A 1 113 ? -12.955 2.555 -7.957 1.00 87.06 113 ASP A N 1
ATOM 891 C CA . ASP A 1 113 ? -12.869 2.886 -9.386 1.00 87.06 113 ASP A CA 1
ATOM 892 C C . ASP A 1 113 ? -13.894 3.935 -9.867 1.00 87.06 113 ASP A C 1
ATOM 894 O O . ASP A 1 113 ? -14.071 4.116 -11.075 1.00 87.06 113 ASP A O 1
ATOM 898 N N . GLY A 1 114 ? -14.584 4.605 -8.939 1.00 83.56 114 GLY A N 1
ATOM 899 C CA . GLY A 1 114 ? -15.681 5.539 -9.213 1.00 83.56 114 GLY A CA 1
ATOM 900 C C . GLY A 1 114 ? -17.003 4.873 -9.615 1.00 83.56 114 GLY A C 1
ATOM 901 O O . GLY A 1 114 ? -18.010 5.562 -9.750 1.00 83.56 114 GLY A O 1
ATOM 902 N N . LYS A 1 115 ? -17.029 3.544 -9.786 1.00 86.75 115 LYS A N 1
ATOM 903 C CA . LYS A 1 115 ? -18.248 2.742 -9.993 1.00 86.75 115 LYS A CA 1
ATOM 904 C C . LYS A 1 115 ? -18.638 1.945 -8.748 1.00 86.75 115 LYS A C 1
ATOM 906 O O . LYS A 1 115 ? -19.552 1.131 -8.812 1.00 86.75 115 LYS A O 1
ATOM 911 N N . GLY A 1 116 ? -17.938 2.158 -7.636 1.00 85.44 116 GLY A N 1
ATOM 912 C CA . GLY A 1 116 ? -18.147 1.420 -6.396 1.00 85.44 116 GLY A CA 1
ATOM 913 C C . GLY A 1 116 ? -17.267 0.187 -6.221 1.00 85.44 116 GLY A C 1
ATOM 914 O O . GLY A 1 116 ? -17.338 -0.426 -5.161 1.00 85.44 116 GLY A O 1
ATOM 915 N N . ASN A 1 117 ? -16.430 -0.184 -7.198 1.00 89.06 117 ASN A N 1
ATOM 916 C CA . ASN A 1 117 ? -15.592 -1.374 -7.058 1.00 89.06 117 ASN A CA 1
ATOM 917 C C . ASN A 1 117 ? -14.296 -1.041 -6.324 1.00 89.06 117 ASN A C 1
ATOM 919 O O . ASN A 1 117 ? -13.585 -0.103 -6.700 1.00 89.06 117 ASN A O 1
ATOM 923 N N . VAL A 1 118 ? -13.941 -1.870 -5.341 1.00 89.94 118 VAL A N 1
ATOM 924 C CA . VAL A 1 118 ? -12.677 -1.756 -4.608 1.00 89.94 118 VAL A CA 1
ATOM 925 C C . VAL A 1 118 ? -11.494 -1.938 -5.556 1.00 89.94 118 VAL A C 1
ATOM 927 O O . VAL A 1 118 ? -11.396 -2.914 -6.308 1.00 89.94 118 VAL A O 1
ATOM 930 N N . LEU A 1 119 ? -10.553 -0.999 -5.512 1.00 89.94 119 LEU A N 1
ATOM 931 C CA . LEU A 1 119 ? -9.328 -1.085 -6.290 1.00 89.94 119 LEU A CA 1
ATOM 932 C C . LEU A 1 119 ? -8.292 -1.954 -5.577 1.00 89.94 119 LEU A C 1
ATOM 934 O O . LEU A 1 119 ? -7.892 -1.677 -4.455 1.00 89.94 119 LEU A O 1
ATOM 938 N N . ARG A 1 120 ? -7.783 -2.968 -6.288 1.00 86.75 120 ARG A N 1
ATOM 939 C CA . ARG A 1 120 ? -6.632 -3.786 -5.849 1.00 86.75 120 ARG A CA 1
ATOM 940 C C . ARG A 1 120 ? -5.278 -3.233 -6.296 1.00 86.75 120 ARG A C 1
ATOM 942 O O . ARG A 1 120 ? -4.235 -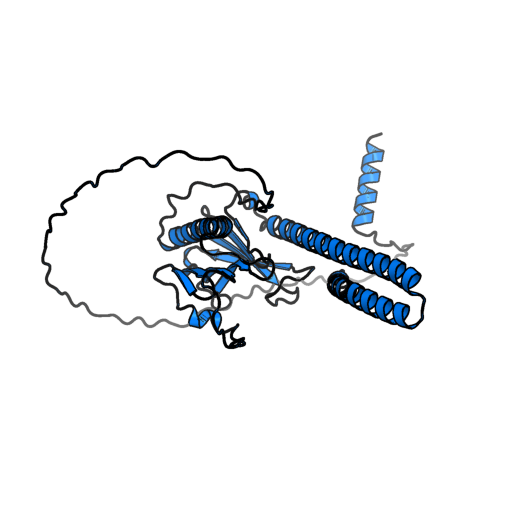3.748 -5.912 1.00 86.75 120 ARG A O 1
ATOM 949 N N . LYS A 1 121 ? -5.281 -2.243 -7.190 1.00 85.06 121 LYS A N 1
ATOM 950 C CA . LYS A 1 121 ? -4.072 -1.604 -7.724 1.00 85.06 121 LYS A CA 1
ATOM 951 C C . LYS A 1 121 ? -4.308 -0.106 -7.841 1.00 85.06 121 LYS A C 1
ATOM 953 O O . LYS A 1 121 ? -5.393 0.271 -8.299 1.00 85.06 121 LYS A O 1
ATOM 958 N N . PRO A 1 122 ? -3.316 0.730 -7.495 1.00 82.81 122 PRO A N 1
ATOM 959 C CA . PRO A 1 122 ? -3.462 2.172 -7.586 1.00 82.81 122 PRO A CA 1
ATOM 960 C C . PRO A 1 122 ? -3.740 2.579 -9.031 1.00 82.81 122 PRO A C 1
ATOM 962 O O . PRO A 1 122 ? -3.115 2.086 -9.979 1.00 82.81 122 PRO A O 1
ATOM 965 N N . LYS A 1 123 ? -4.709 3.476 -9.201 1.00 82.56 123 LYS A N 1
ATOM 966 C CA . LYS A 1 123 ? -5.086 4.049 -10.493 1.00 82.56 123 LYS A CA 1
ATOM 967 C C . LYS A 1 123 ? -5.168 5.560 -10.375 1.00 82.56 123 LYS A C 1
ATOM 969 O O . LYS A 1 123 ? -5.460 6.116 -9.319 1.00 82.56 123 LYS A O 1
ATOM 974 N N . LEU A 1 124 ? -4.904 6.238 -11.484 1.00 74.88 124 LEU A N 1
ATOM 975 C CA . LEU A 1 124 ? -5.066 7.681 -11.536 1.00 74.88 124 LEU A CA 1
ATOM 976 C C . LEU A 1 124 ? -6.549 8.042 -11.403 1.00 74.88 124 LEU A C 1
ATOM 978 O O . LEU A 1 124 ? -7.394 7.403 -12.023 1.00 74.88 124 LEU A O 1
ATOM 982 N N . GLY A 1 125 ? -6.844 9.082 -10.622 1.00 76.62 125 GLY A N 1
ATOM 983 C CA . GLY A 1 125 ? -8.213 9.556 -10.425 1.00 76.62 125 GLY A CA 1
ATOM 984 C C . GLY A 1 125 ? -9.082 8.633 -9.571 1.00 76.62 125 GLY A C 1
ATOM 985 O O . GLY A 1 125 ? -10.298 8.752 -9.645 1.00 76.62 125 GLY A O 1
ATOM 986 N N . MET A 1 126 ? -8.485 7.727 -8.785 1.00 86.56 126 MET A N 1
ATOM 987 C CA . MET A 1 126 ? -9.229 6.956 -7.790 1.00 86.56 126 MET A CA 1
ATOM 988 C C . MET A 1 126 ? -9.906 7.881 -6.775 1.00 86.56 126 MET A C 1
ATOM 990 O O . MET A 1 126 ? -9.299 8.855 -6.316 1.00 86.56 126 MET A O 1
ATOM 994 N N . SER A 1 127 ? -11.158 7.574 -6.450 1.00 90.25 127 SER A N 1
ATOM 995 C CA . SER A 1 127 ? -11.863 8.147 -5.307 1.00 90.25 127 SER A CA 1
ATOM 996 C C . SER A 1 127 ? -11.673 7.243 -4.095 1.00 90.25 127 SER A C 1
ATOM 998 O O . SER A 1 127 ? -11.209 6.109 -4.218 1.00 90.25 127 SER A O 1
ATOM 1000 N N . TYR A 1 128 ? -12.011 7.760 -2.919 1.00 92.44 128 TYR A N 1
ATOM 1001 C CA . TYR A 1 128 ? -11.979 6.986 -1.689 1.00 92.44 128 TYR A CA 1
ATOM 1002 C C . TYR A 1 128 ? -13.347 7.015 -1.039 1.00 92.44 128 TYR A C 1
ATOM 1004 O O . TYR A 1 128 ? -13.971 8.075 -0.954 1.00 92.44 128 TYR A O 1
ATOM 1012 N N . LYS A 1 129 ? -13.767 5.861 -0.536 1.00 93.25 129 LYS A N 1
ATOM 1013 C CA . LYS A 1 129 ? -14.913 5.745 0.356 1.00 93.25 129 LYS A CA 1
ATOM 1014 C C . LYS A 1 129 ? -14.442 5.600 1.784 1.00 93.25 129 LYS A C 1
ATOM 1016 O O . LYS A 1 129 ? -13.393 5.014 2.031 1.00 93.25 129 LYS A O 1
ATOM 1021 N N . LEU A 1 130 ? -15.228 6.162 2.691 1.00 93.94 130 LEU A N 1
ATOM 1022 C CA . LEU A 1 130 ? -15.010 6.081 4.122 1.00 93.94 130 LEU A CA 1
ATOM 1023 C C . LEU A 1 130 ? -15.921 5.008 4.717 1.00 93.94 130 LEU A C 1
ATOM 1025 O O . LEU A 1 130 ? -17.131 5.047 4.503 1.00 93.94 130 LEU A O 1
ATOM 1029 N N . LEU A 1 131 ? -15.327 4.115 5.497 1.00 94.88 131 LEU A N 1
ATOM 1030 C CA . LEU A 1 131 ? -16.001 3.189 6.398 1.00 94.88 131 LEU A CA 1
ATOM 1031 C C . LEU A 1 131 ? -15.731 3.635 7.830 1.00 94.88 131 LEU A C 1
ATOM 1033 O O . LEU A 1 131 ? -14.631 4.103 8.143 1.00 94.88 131 LEU A O 1
ATOM 1037 N N . ASN A 1 132 ? -16.747 3.517 8.676 1.00 95.06 132 ASN A N 1
ATOM 1038 C CA . ASN A 1 132 ? -16.674 3.884 10.081 1.00 95.06 132 ASN A CA 1
ATOM 1039 C C . ASN A 1 132 ? -17.022 2.649 10.896 1.00 95.06 132 ASN A C 1
ATOM 1041 O O . ASN A 1 132 ? -18.104 2.103 10.707 1.00 95.06 132 ASN A O 1
ATOM 1045 N N . TYR A 1 133 ? -16.126 2.278 11.795 1.00 95.62 133 TYR A N 1
ATOM 1046 C CA . TYR A 1 133 ? -16.282 1.155 12.703 1.00 95.62 133 TYR A CA 1
ATOM 1047 C C . TYR A 1 133 ? -16.128 1.645 14.133 1.00 95.62 133 TYR A C 1
ATOM 1049 O O . TYR A 1 133 ? -15.329 2.553 14.401 1.00 95.62 133 TYR A O 1
ATOM 1057 N N . ASP A 1 134 ? -16.887 1.067 15.044 1.00 95.38 134 ASP A N 1
ATOM 1058 C CA . ASP A 1 134 ? -16.656 1.234 16.468 1.00 95.38 134 ASP A CA 1
ATOM 1059 C C . ASP A 1 134 ? -15.515 0.292 16.902 1.00 95.38 134 ASP A C 1
ATOM 1061 O O . ASP A 1 134 ? -15.132 -0.647 16.202 1.00 95.38 134 ASP A O 1
ATOM 1065 N N . PHE A 1 135 ? -14.893 0.564 18.049 1.00 94.62 135 PHE A N 1
ATOM 1066 C CA . PHE A 1 135 ? -13.796 -0.276 18.554 1.00 94.62 135 PHE A CA 1
ATOM 1067 C C . PHE A 1 135 ? -14.219 -1.727 18.813 1.00 94.62 135 PHE A C 1
ATOM 1069 O O . PHE A 1 135 ? -13.379 -2.615 18.717 1.00 94.62 135 PHE A O 1
ATOM 1076 N N . THR A 1 136 ? -15.499 -1.957 19.107 1.00 93.81 136 THR A N 1
ATOM 1077 C CA . THR A 1 136 ? -16.087 -3.288 19.303 1.00 93.81 136 THR A CA 1
ATOM 1078 C C . THR A 1 136 ? -16.115 -4.125 18.033 1.00 93.81 136 THR A C 1
ATOM 1080 O O . THR A 1 136 ? -16.126 -5.345 18.128 1.00 93.81 136 THR A O 1
ATOM 1083 N N . ASP A 1 137 ? -16.093 -3.484 16.865 1.00 95.19 137 ASP A N 1
ATOM 1084 C CA . ASP A 1 137 ? -16.129 -4.179 15.578 1.00 95.19 137 ASP A CA 1
ATOM 1085 C C . ASP A 1 137 ? -14.737 -4.707 15.203 1.00 95.19 137 ASP A C 1
ATOM 1087 O O . ASP A 1 137 ? -14.595 -5.511 14.288 1.00 9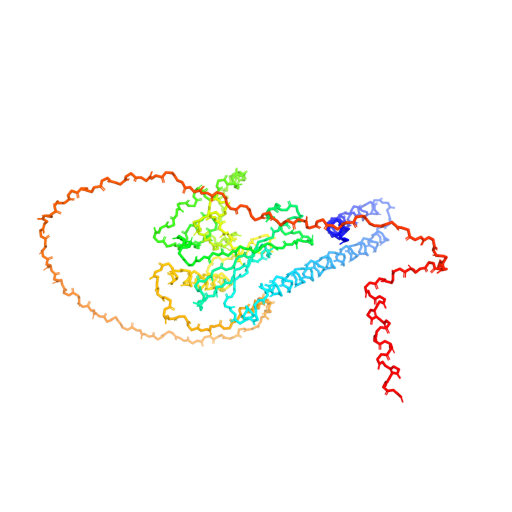5.19 137 ASP A O 1
ATOM 1091 N N . LEU A 1 138 ? -13.673 -4.251 15.873 1.00 94.75 138 LEU A N 1
ATOM 1092 C CA . LEU A 1 138 ? -12.332 -4.781 15.665 1.00 94.75 138 LEU A CA 1
ATOM 1093 C C . LEU A 1 138 ? -12.212 -6.134 16.371 1.00 94.75 138 LEU A C 1
ATOM 1095 O O . LEU A 1 138 ? -12.149 -6.190 17.592 1.00 94.75 138 LEU A O 1
ATOM 1099 N N . VAL A 1 139 ? -12.116 -7.206 15.588 1.00 93.56 139 VAL A N 1
ATOM 1100 C CA . VAL A 1 139 ? -12.012 -8.585 16.094 1.00 93.56 139 VAL A CA 1
ATOM 1101 C C . VAL A 1 139 ? -10.557 -8.972 16.320 1.00 93.56 139 VAL A C 1
ATOM 1103 O O . VAL A 1 139 ? -10.191 -9.550 17.338 1.00 93.56 139 VAL A O 1
ATOM 1106 N N . ALA A 1 140 ? -9.684 -8.659 15.360 1.00 93.38 140 ALA A N 1
ATOM 1107 C CA . ALA A 1 140 ? -8.297 -9.089 15.439 1.00 93.38 140 ALA A CA 1
ATOM 1108 C C . ALA A 1 140 ? -7.345 -8.228 14.602 1.00 93.38 140 ALA A C 1
ATOM 1110 O O . ALA A 1 140 ? -7.747 -7.513 13.682 1.00 93.38 140 ALA A O 1
ATOM 1111 N N . ALA A 1 141 ? -6.050 -8.324 14.900 1.00 94.25 141 ALA A N 1
ATOM 1112 C CA . ALA A 1 141 ? -4.989 -7.700 14.119 1.00 94.25 141 ALA A CA 1
ATOM 1113 C C . ALA A 1 141 ? -3.800 -8.655 13.962 1.00 94.25 141 ALA A C 1
ATOM 1115 O O . ALA A 1 141 ? -3.503 -9.436 14.865 1.00 94.25 141 ALA A O 1
ATOM 1116 N N . ALA A 1 142 ? -3.088 -8.574 12.838 1.00 94.94 142 ALA A N 1
ATOM 1117 C CA . ALA A 1 142 ? -1.876 -9.352 12.603 1.00 94.94 142 ALA A CA 1
ATOM 1118 C C . ALA A 1 142 ? -0.857 -8.618 11.729 1.00 94.94 142 ALA A C 1
ATOM 1120 O O . ALA A 1 142 ? -1.208 -7.869 10.820 1.00 94.94 142 ALA A O 1
ATOM 1121 N N . ILE A 1 143 ? 0.421 -8.870 11.990 1.00 94.88 143 ILE A N 1
ATOM 1122 C CA . ILE A 1 143 ? 1.549 -8.495 11.143 1.00 94.88 143 ILE A CA 1
ATOM 1123 C C . ILE A 1 143 ? 1.946 -9.719 10.321 1.00 94.88 143 ILE A C 1
ATOM 1125 O O . ILE A 1 143 ? 2.197 -10.796 10.872 1.00 94.88 143 ILE A O 1
ATOM 1129 N N . VAL A 1 144 ? 2.042 -9.527 9.010 1.00 92.81 144 V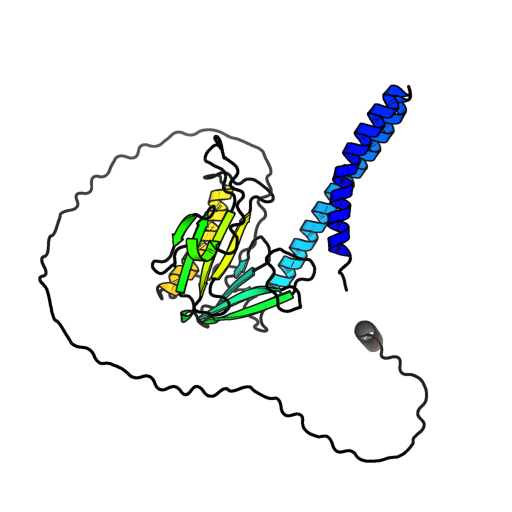AL A N 1
ATOM 1130 C CA . VAL A 1 144 ? 2.318 -10.574 8.029 1.00 92.81 144 VAL A CA 1
ATOM 1131 C C . VAL A 1 144 ? 3.563 -10.220 7.226 1.00 92.81 144 VAL A C 1
ATOM 1133 O O . VAL A 1 144 ? 3.677 -9.111 6.704 1.00 92.81 144 VAL A O 1
ATOM 1136 N N . GLU A 1 145 ? 4.487 -11.168 7.128 1.00 91.81 145 GLU A N 1
ATOM 1137 C CA . GLU A 1 145 ? 5.695 -11.124 6.301 1.00 91.81 145 GLU A CA 1
ATOM 1138 C C . GLU A 1 145 ? 5.612 -12.266 5.288 1.00 91.81 145 GLU A C 1
ATOM 1140 O O . GLU A 1 145 ? 5.522 -13.419 5.689 1.00 91.81 145 GLU A O 1
ATOM 1145 N N . ASP A 1 146 ? 5.630 -11.971 3.989 1.00 89.44 146 ASP A N 1
ATOM 1146 C CA . ASP A 1 146 ? 5.628 -12.988 2.918 1.00 89.44 146 ASP A CA 1
ATOM 1147 C C . ASP A 1 146 ? 4.580 -14.106 3.101 1.00 89.44 146 ASP A C 1
ATOM 1149 O O . ASP A 1 146 ? 4.893 -15.293 3.029 1.00 89.44 146 ASP A O 1
ATOM 1153 N N . ASP A 1 147 ? 3.328 -13.716 3.363 1.00 85.12 147 ASP A N 1
ATOM 1154 C CA . ASP A 1 147 ? 2.195 -14.607 3.677 1.00 85.12 147 ASP A CA 1
ATOM 1155 C C . ASP A 1 147 ? 2.317 -15.395 5.003 1.00 85.12 147 ASP A C 1
ATOM 1157 O O . ASP A 1 147 ? 1.492 -16.265 5.289 1.00 85.12 147 ASP A O 1
ATOM 1161 N N . THR A 1 148 ? 3.307 -15.088 5.846 1.00 86.88 148 THR A N 1
ATOM 1162 C CA . THR A 1 148 ? 3.502 -15.699 7.172 1.00 86.88 148 THR A CA 1
ATOM 1163 C C . THR A 1 148 ? 3.140 -14.733 8.300 1.00 86.88 148 THR A C 1
ATOM 1165 O O . THR A 1 148 ? 3.587 -13.587 8.318 1.00 86.88 148 THR A O 1
ATOM 1168 N N . ILE A 1 149 ? 2.325 -15.183 9.264 1.00 89.31 149 ILE A N 1
ATOM 1169 C CA . ILE A 1 149 ? 2.045 -14.412 10.486 1.00 89.31 149 ILE A CA 1
ATOM 1170 C C . ILE A 1 149 ? 3.334 -14.340 11.304 1.00 89.31 149 ILE A C 1
ATOM 1172 O O . ILE A 1 149 ? 3.854 -15.374 11.724 1.00 89.31 149 ILE A O 1
ATOM 1176 N N . ILE A 1 150 ? 3.809 -13.130 11.590 1.00 91.88 150 ILE A N 1
ATOM 1177 C CA . ILE A 1 150 ? 4.926 -12.917 12.523 1.00 91.88 150 ILE A CA 1
ATOM 1178 C C . ILE A 1 150 ? 4.465 -12.383 13.884 1.00 91.88 150 ILE A C 1
ATOM 1180 O O . ILE A 1 150 ? 5.207 -12.461 14.861 1.00 91.88 150 ILE A O 1
ATOM 1184 N N . MET A 1 151 ? 3.249 -11.836 13.958 1.00 91.00 151 MET A N 1
ATOM 1185 C CA . MET A 1 151 ? 2.600 -11.373 15.187 1.00 91.00 151 MET A CA 1
ATOM 1186 C C . MET A 1 151 ? 1.090 -11.315 14.958 1.00 91.00 151 MET A C 1
ATOM 1188 O O . MET A 1 151 ? 0.669 -10.833 13.912 1.00 91.00 151 MET A O 1
ATOM 1192 N N . SER A 1 152 ? 0.276 -11.763 15.909 1.00 91.44 152 SER A N 1
ATOM 1193 C CA . SER A 1 152 ? -1.184 -11.671 15.820 1.00 91.44 152 SER A CA 1
ATOM 1194 C C . SER A 1 152 ? -1.822 -11.569 17.195 1.00 91.44 152 SER A C 1
ATOM 1196 O O . SER A 1 152 ? -1.256 -12.047 18.182 1.00 91.44 152 SER A O 1
ATOM 1198 N N . SER A 1 153 ? -3.022 -10.993 17.240 1.00 89.00 153 SER A N 1
ATOM 1199 C CA . SER A 1 153 ? -3.885 -11.099 18.409 1.00 89.00 153 SER A CA 1
ATOM 1200 C C . SER A 1 153 ? -4.402 -12.541 18.559 1.00 89.00 153 SER A C 1
ATOM 1202 O O . SER A 1 153 ? -4.418 -13.294 17.577 1.00 89.00 153 SER A O 1
ATOM 1204 N N . PRO A 1 154 ? -4.817 -12.959 19.770 1.00 80.25 154 PRO A N 1
ATOM 1205 C CA . PRO A 1 154 ? -5.230 -14.342 20.036 1.00 80.25 154 PRO A CA 1
ATOM 1206 C C . PRO A 1 154 ? -6.399 -14.831 19.170 1.00 80.25 154 PRO A C 1
ATOM 1208 O O . PRO A 1 154 ? -6.474 -16.013 18.853 1.00 80.25 154 PRO A O 1
ATOM 1211 N N . GLU A 1 155 ? -7.289 -13.918 18.781 1.00 78.75 155 GLU A N 1
ATOM 1212 C CA . GLU A 1 155 ? -8.536 -14.209 18.061 1.00 78.75 155 GLU A CA 1
ATOM 1213 C C . GLU A 1 155 ? -8.394 -14.139 16.532 1.00 78.75 155 GLU A C 1
ATOM 1215 O O . GLU A 1 155 ? -9.374 -14.287 15.805 1.00 78.75 155 GLU A O 1
ATOM 1220 N N . PHE A 1 156 ? -7.180 -13.912 16.016 1.00 76.75 156 PHE A N 1
ATOM 1221 C CA . PHE A 1 156 ? -6.961 -13.767 14.579 1.00 76.75 156 PHE A CA 1
ATOM 1222 C C . PHE A 1 156 ? -7.207 -15.089 13.837 1.00 76.75 156 PHE A C 1
ATOM 1224 O O . PHE A 1 156 ? -6.539 -16.095 14.091 1.00 76.75 156 PHE A O 1
ATOM 1231 N N . ALA A 1 157 ? -8.148 -15.077 12.890 1.00 66.81 157 ALA A N 1
ATOM 1232 C CA . ALA A 1 157 ? -8.431 -16.229 12.041 1.00 66.81 157 ALA A CA 1
ATOM 1233 C C . ALA A 1 157 ? -7.237 -16.556 11.120 1.00 66.81 157 ALA A C 1
ATOM 1235 O O . ALA A 1 157 ? -6.528 -15.665 10.656 1.00 66.81 157 ALA A O 1
ATOM 1236 N N . ASP A 1 158 ? -7.013 -17.841 10.828 1.00 63.50 158 ASP A N 1
ATOM 1237 C CA . ASP A 1 158 ? -5.875 -18.298 10.018 1.00 63.50 158 ASP A CA 1
ATOM 1238 C C . ASP A 1 158 ? -5.793 -17.564 8.655 1.00 63.50 158 ASP A C 1
ATOM 1240 O O . ASP A 1 158 ? -6.781 -17.430 7.923 1.00 63.50 158 ASP A O 1
ATOM 1244 N N . ILE 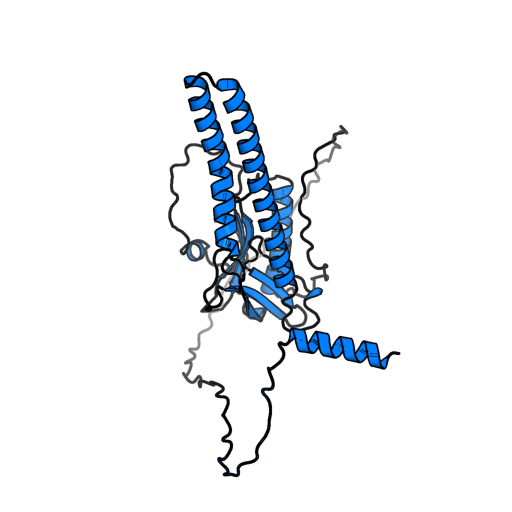A 1 159 ? -4.591 -17.103 8.282 1.00 57.59 159 ILE A N 1
ATOM 1245 C CA . ILE A 1 159 ? -4.310 -16.384 7.023 1.00 57.59 159 ILE A CA 1
ATOM 1246 C C . ILE A 1 159 ? -4.693 -17.206 5.796 1.00 57.59 159 ILE A C 1
ATOM 1248 O O . ILE A 1 159 ? -4.989 -16.636 4.740 1.00 57.59 159 ILE A O 1
ATOM 1252 N N . SER A 1 160 ? -4.698 -18.536 5.902 1.00 55.34 160 SER A N 1
ATOM 1253 C CA . SER A 1 160 ? -5.073 -19.420 4.796 1.00 55.34 160 SER A CA 1
ATOM 1254 C C . SER A 1 160 ? -6.454 -19.076 4.206 1.00 55.34 160 SER A C 1
ATOM 1256 O O . SER A 1 160 ? -6.638 -19.190 2.990 1.00 55.34 160 SER A O 1
ATOM 1258 N N . THR A 1 161 ? -7.362 -18.539 5.027 1.00 51.84 161 THR A N 1
ATOM 1259 C CA . THR A 1 161 ? -8.682 -18.012 4.639 1.00 51.84 161 THR A CA 1
ATOM 1260 C C . THR A 1 161 ? -8.619 -16.656 3.918 1.00 51.84 161 THR A C 1
ATOM 1262 O O . THR A 1 161 ? -9.410 -16.398 3.015 1.00 51.84 161 THR A O 1
ATOM 1265 N N . ILE A 1 162 ? -7.641 -15.809 4.249 1.00 55.31 162 ILE A N 1
ATOM 1266 C CA . ILE A 1 162 ? -7.462 -14.438 3.731 1.00 55.31 162 ILE A CA 1
ATOM 1267 C C . ILE A 1 162 ? -6.717 -14.440 2.383 1.00 55.31 162 ILE A C 1
ATOM 1269 O O . ILE A 1 162 ? -7.007 -13.649 1.484 1.00 55.31 162 ILE A O 1
ATOM 1273 N N . SER A 1 163 ? -5.773 -15.369 2.202 1.00 47.41 163 SER A N 1
ATOM 1274 C CA . SER A 1 163 ? -4.973 -15.520 0.972 1.00 47.41 163 SER A CA 1
ATOM 1275 C C . SER A 1 163 ? -5.718 -16.276 -0.154 1.00 47.41 163 SER A C 1
ATOM 1277 O O . SER A 1 163 ? -5.228 -16.397 -1.284 1.00 47.41 163 SER A O 1
ATOM 1279 N N . GLY A 1 164 ? -6.944 -16.750 0.114 1.00 41.72 164 GLY A N 1
ATOM 1280 C CA . GLY A 1 164 ? -7.806 -17.459 -0.841 1.00 41.72 164 GLY A CA 1
ATOM 1281 C C . GLY A 1 164 ? -8.143 -16.673 -2.117 1.00 41.72 164 GLY A C 1
ATOM 1282 O O . GLY A 1 164 ? -8.404 -17.280 -3.154 1.00 41.72 164 GLY A O 1
ATOM 1283 N N . GLU A 1 165 ? -8.048 -15.341 -2.101 1.00 43.81 165 GLU A N 1
ATOM 1284 C CA . GLU A 1 165 ? -8.322 -14.503 -3.278 1.00 43.81 165 GLU A CA 1
ATOM 1285 C C . GLU A 1 165 ? -7.108 -14.205 -4.178 1.00 43.81 165 GLU A C 1
ATOM 1287 O O . GLU A 1 165 ? -7.290 -13.654 -5.267 1.00 43.81 165 GLU A O 1
ATOM 1292 N N . ASN A 1 166 ? -5.881 -14.575 -3.784 1.00 42.25 166 ASN A N 1
ATOM 1293 C CA . ASN A 1 166 ? -4.663 -14.270 -4.555 1.00 42.25 166 ASN A CA 1
ATOM 1294 C C . ASN A 1 166 ? -3.804 -15.494 -4.918 1.00 42.25 166 ASN A C 1
ATOM 1296 O O . ASN A 1 166 ? -2.736 -15.335 -5.514 1.00 42.25 166 ASN A O 1
ATOM 1300 N N . LYS A 1 167 ? -4.278 -16.727 -4.693 1.00 39.19 167 LYS A N 1
ATOM 1301 C CA . LYS A 1 167 ? -3.615 -17.937 -5.214 1.00 39.19 167 LYS A CA 1
ATOM 1302 C C . LYS A 1 167 ? -3.849 -18.122 -6.719 1.00 39.19 167 LYS A C 1
ATOM 1304 O O . LYS A 1 167 ? -4.478 -19.075 -7.168 1.00 39.19 167 LYS A O 1
ATOM 1309 N N . LYS A 1 168 ? -3.253 -17.252 -7.538 1.00 34.69 168 LYS A N 1
ATOM 1310 C CA . LYS A 1 168 ? -2.737 -17.681 -8.845 1.00 34.69 168 LYS A CA 1
ATOM 1311 C C . LYS A 1 168 ? -1.255 -17.966 -8.680 1.00 34.69 168 LYS A C 1
ATOM 1313 O O . LYS A 1 168 ? -0.420 -17.073 -8.727 1.00 34.69 168 LYS A O 1
ATOM 1318 N N . HIS A 1 169 ? -0.988 -19.246 -8.443 1.00 35.78 169 HIS A N 1
ATOM 1319 C CA . HIS A 1 169 ? 0.317 -19.882 -8.420 1.00 35.78 169 HIS A CA 1
ATOM 1320 C C . HIS A 1 169 ? 1.329 -19.238 -9.381 1.00 35.78 169 HIS A C 1
ATOM 1322 O O . HIS A 1 169 ? 1.261 -19.433 -10.591 1.00 35.78 169 HIS A O 1
ATOM 1328 N N . ALA A 1 170 ? 2.342 -18.589 -8.815 1.00 33.22 170 ALA A N 1
ATOM 1329 C CA . ALA A 1 170 ? 3.705 -18.695 -9.318 1.00 33.22 170 ALA A CA 1
ATOM 1330 C C . ALA A 1 170 ? 4.446 -19.714 -8.438 1.00 33.22 170 ALA A C 1
ATOM 1332 O O . ALA A 1 170 ? 5.390 -19.389 -7.726 1.00 33.22 170 ALA A O 1
ATOM 1333 N N . SER A 1 171 ? 3.970 -20.966 -8.448 1.00 42.16 171 SER A N 1
ATOM 1334 C CA . SER A 1 171 ? 4.801 -22.100 -8.045 1.00 42.16 171 SER A CA 1
ATOM 1335 C C . SER A 1 171 ? 5.704 -22.423 -9.230 1.00 42.16 171 SER A C 1
ATOM 1337 O O . SER A 1 171 ? 5.402 -23.260 -10.076 1.00 42.16 171 SER A O 1
ATOM 1339 N N . THR A 1 172 ? 6.791 -21.671 -9.334 1.00 34.44 172 THR A N 1
ATOM 1340 C CA . THR A 1 172 ? 7.958 -22.056 -10.124 1.00 34.44 172 THR A CA 1
ATOM 1341 C C . THR A 1 172 ? 9.027 -22.452 -9.128 1.00 34.44 172 THR A C 1
ATOM 1343 O O . THR A 1 172 ? 9.522 -21.597 -8.401 1.00 34.44 172 THR A O 1
ATOM 1346 N N . ASN A 1 173 ? 9.310 -23.757 -9.085 1.00 42.34 173 ASN A N 1
ATOM 1347 C CA . ASN A 1 173 ? 10.510 -24.395 -8.540 1.00 42.34 173 ASN A CA 1
ATOM 1348 C C . ASN A 1 173 ? 11.616 -23.405 -8.136 1.00 42.34 173 ASN A C 1
ATOM 1350 O O . ASN A 1 173 ? 12.414 -22.980 -8.972 1.00 42.34 173 ASN A O 1
ATOM 1354 N N . THR A 1 174 ? 11.701 -23.075 -6.850 1.00 33.81 174 THR A N 1
ATOM 1355 C CA . THR A 1 174 ? 12.857 -22.387 -6.272 1.00 33.81 174 THR A CA 1
ATOM 1356 C C . THR A 1 174 ? 13.883 -23.426 -5.848 1.00 33.81 174 THR A C 1
ATOM 1358 O O . THR A 1 174 ? 13.927 -23.891 -4.713 1.00 33.81 174 THR A O 1
ATOM 1361 N N . MET A 1 175 ? 14.739 -23.784 -6.801 1.00 40.72 175 MET A N 1
ATOM 1362 C CA . MET A 1 175 ? 16.068 -24.29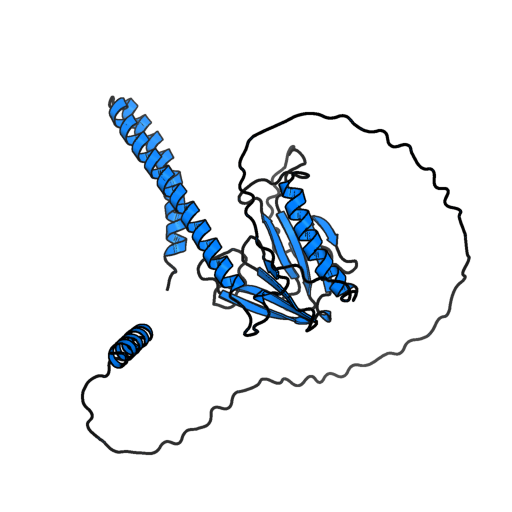9 -6.503 1.00 40.72 175 MET A CA 1
ATOM 1363 C C . MET A 1 175 ? 16.855 -23.137 -5.866 1.00 40.72 175 MET A C 1
ATOM 1365 O O . MET A 1 175 ? 17.116 -22.144 -6.536 1.00 40.72 175 MET A O 1
ATOM 1369 N N . ASN A 1 176 ? 17.161 -23.245 -4.569 1.00 49.09 176 ASN A N 1
ATOM 1370 C CA . ASN A 1 176 ? 18.105 -22.414 -3.804 1.00 49.09 176 ASN A CA 1
ATOM 1371 C C . ASN A 1 176 ? 18.014 -20.883 -4.005 1.00 49.09 176 ASN A C 1
ATOM 1373 O O . ASN A 1 176 ? 18.822 -20.298 -4.725 1.00 49.09 176 ASN A O 1
ATOM 1377 N N . MET A 1 177 ? 17.106 -20.209 -3.288 1.00 44.22 177 MET A N 1
ATOM 1378 C CA . MET A 1 177 ? 17.268 -18.775 -2.993 1.00 44.22 177 MET A CA 1
ATOM 1379 C C . MET A 1 177 ? 17.975 -18.592 -1.639 1.00 44.22 177 MET A C 1
ATOM 1381 O O . MET A 1 177 ? 17.643 -19.306 -0.693 1.00 44.22 177 MET A O 1
ATOM 1385 N N . PRO A 1 178 ? 18.934 -17.653 -1.520 1.00 53.53 178 PRO A N 1
ATOM 1386 C CA . PRO A 1 178 ? 19.501 -17.278 -0.229 1.00 53.53 178 PRO A CA 1
ATOM 1387 C C . PRO A 1 178 ? 18.410 -16.630 0.643 1.00 53.53 178 PRO A C 1
ATOM 1389 O O . PRO A 1 178 ? 17.639 -15.798 0.169 1.00 53.53 178 PRO A O 1
ATOM 1392 N N . MET A 1 179 ? 18.355 -17.058 1.902 1.00 59.62 179 MET A N 1
ATOM 1393 C CA . MET A 1 179 ? 17.245 -16.973 2.867 1.00 59.62 179 MET A CA 1
ATOM 1394 C C . MET A 1 179 ? 16.794 -15.578 3.361 1.00 59.62 179 MET A C 1
ATOM 1396 O O . MET A 1 179 ? 15.960 -15.532 4.253 1.00 59.62 179 MET A O 1
ATOM 1400 N N . ASP A 1 180 ? 17.237 -14.449 2.800 1.00 81.19 180 ASP A N 1
ATOM 1401 C CA . ASP A 1 180 ? 17.077 -13.148 3.491 1.00 81.19 180 ASP A CA 1
ATOM 1402 C C . ASP A 1 180 ? 16.307 -12.058 2.734 1.00 81.19 180 ASP A C 1
ATOM 1404 O O . ASP A 1 180 ? 16.403 -10.890 3.097 1.00 81.19 180 ASP A O 1
ATOM 1408 N N . LYS A 1 181 ? 15.538 -12.373 1.685 1.00 88.38 181 LYS A N 1
ATOM 1409 C CA . LYS A 1 181 ? 14.742 -11.351 0.976 1.00 88.38 181 LYS A CA 1
ATOM 1410 C C . LYS A 1 181 ? 13.276 -11.395 1.382 1.00 88.38 181 LYS A C 1
ATOM 1412 O O . LYS A 1 181 ? 12.617 -12.396 1.128 1.00 88.38 181 LYS A O 1
ATOM 1417 N N . VAL A 1 182 ? 12.786 -10.280 1.915 1.00 88.62 182 VAL A N 1
ATOM 1418 C CA . VAL A 1 182 ? 11.370 -10.039 2.203 1.00 88.62 182 VAL A CA 1
ATOM 1419 C C . VAL A 1 182 ? 10.701 -9.472 0.952 1.00 88.62 182 VAL A C 1
ATOM 1421 O O . VAL A 1 182 ? 11.236 -8.552 0.328 1.00 88.62 182 VAL A O 1
ATOM 1424 N N . LYS A 1 183 ? 9.540 -10.006 0.569 1.00 90.56 183 LYS A N 1
ATOM 1425 C CA . LYS A 1 183 ? 8.736 -9.538 -0.574 1.00 90.56 183 LYS A CA 1
ATOM 1426 C C . LYS A 1 183 ? 7.654 -8.550 -0.164 1.00 90.56 183 LYS A C 1
ATOM 1428 O O . LYS A 1 183 ? 7.412 -7.580 -0.880 1.00 90.56 183 LYS A O 1
ATOM 1433 N N . THR A 1 184 ? 6.989 -8.794 0.955 1.00 91.88 184 THR A N 1
ATOM 1434 C CA . THR A 1 184 ? 5.841 -8.014 1.420 1.00 91.88 184 THR A CA 1
ATOM 1435 C C . THR A 1 184 ? 5.810 -7.967 2.936 1.00 91.88 184 THR A C 1
ATOM 1437 O O . THR A 1 184 ? 6.034 -8.981 3.5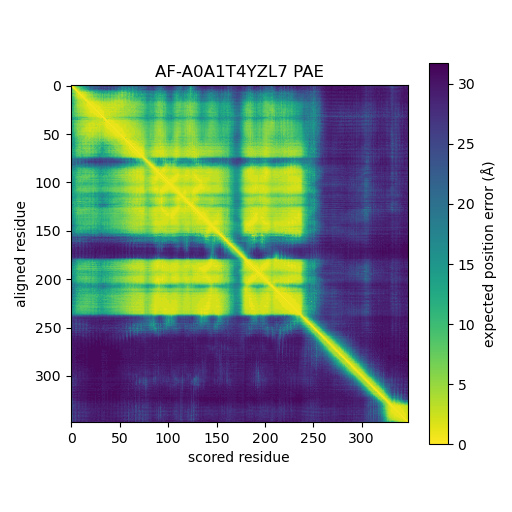93 1.00 91.88 184 THR A O 1
ATOM 1440 N N . MET A 1 185 ? 5.474 -6.800 3.485 1.00 94.19 185 MET A N 1
ATOM 1441 C CA . MET A 1 185 ? 5.147 -6.660 4.904 1.00 94.19 185 MET A CA 1
ATOM 1442 C C . MET A 1 185 ? 3.826 -5.913 5.049 1.00 94.19 185 MET A C 1
ATOM 1444 O O . MET A 1 185 ? 3.684 -4.781 4.566 1.00 94.19 185 MET A O 1
ATOM 1448 N N . GLU A 1 186 ? 2.859 -6.545 5.704 1.00 95.12 186 GLU A N 1
ATOM 1449 C CA . GLU A 1 186 ? 1.471 -6.089 5.760 1.00 95.12 186 GLU A CA 1
ATOM 1450 C C . GLU A 1 186 ? 0.906 -6.148 7.183 1.00 95.12 186 GLU A C 1
ATOM 1452 O O . GLU A 1 186 ? 1.212 -7.049 7.959 1.00 95.12 186 GLU A O 1
ATOM 1457 N N . LEU A 1 187 ? 0.087 -5.159 7.536 1.00 95.62 187 LEU A N 1
ATOM 1458 C CA . LEU A 1 187 ? -0.765 -5.195 8.720 1.00 95.62 187 LEU A CA 1
ATOM 1459 C C . LEU A 1 187 ? -2.175 -5.563 8.263 1.00 95.62 187 LEU A C 1
ATOM 1461 O O . LEU A 1 187 ? -2.744 -4.867 7.419 1.00 95.62 187 LEU A O 1
ATOM 1465 N N . ILE A 1 188 ? -2.732 -6.629 8.820 1.00 95.25 188 ILE A N 1
ATOM 1466 C CA . ILE A 1 188 ? -4.089 -7.086 8.538 1.00 95.25 188 ILE A CA 1
ATOM 1467 C C . ILE A 1 188 ? -4.959 -6.807 9.754 1.00 95.25 188 ILE A C 1
ATOM 1469 O O . ILE A 1 188 ? -4.593 -7.165 10.870 1.00 95.25 188 ILE A O 1
ATOM 1473 N N . LEU A 1 189 ? -6.105 -6.175 9.526 1.00 95.06 189 LEU A N 1
ATOM 1474 C CA . LEU A 1 189 ? -7.156 -6.001 10.524 1.00 95.06 189 LEU A CA 1
ATOM 1475 C C . LEU A 1 189 ? -8.350 -6.862 10.135 1.00 95.06 189 LEU A C 1
ATOM 1477 O O . LEU A 1 189 ? -8.734 -6.868 8.963 1.00 95.06 189 LEU A O 1
ATOM 1481 N N . GLN A 1 190 ? -8.912 -7.560 11.112 1.00 94.44 190 GLN A N 1
ATOM 1482 C CA . GLN A 1 190 ? -10.159 -8.297 10.993 1.00 94.44 190 GLN A CA 1
ATOM 1483 C C . GLN A 1 190 ? -11.263 -7.496 11.680 1.00 94.44 190 GLN A C 1
ATOM 1485 O O . GLN A 1 190 ? -11.125 -7.144 12.853 1.00 94.44 190 GLN A O 1
ATOM 1490 N N . ILE A 1 191 ? -12.320 -7.196 10.934 1.00 94.81 191 ILE A N 1
ATOM 1491 C CA . ILE A 1 191 ? -13.476 -6.424 11.385 1.00 94.81 191 ILE A CA 1
ATOM 1492 C C . ILE A 1 191 ? -14.711 -7.324 11.333 1.00 94.81 191 ILE A C 1
ATOM 1494 O O . ILE A 1 191 ? -14.828 -8.148 10.424 1.00 94.81 191 ILE A O 1
ATOM 1498 N N . ASP A 1 192 ? -15.617 -7.164 12.291 1.00 93.69 192 ASP A N 1
ATOM 1499 C CA . ASP A 1 192 ? -16.946 -7.774 12.282 1.00 93.69 192 ASP A CA 1
ATOM 1500 C C . ASP A 1 192 ? -17.849 -7.045 11.272 1.00 93.69 192 ASP A C 1
ATOM 1502 O O . ASP A 1 192 ? -18.700 -6.225 11.608 1.00 93.69 192 ASP A O 1
ATOM 1506 N N . ASP A 1 193 ? -17.568 -7.265 9.988 1.00 92.00 193 ASP A N 1
ATOM 1507 C CA . ASP A 1 193 ? -18.316 -6.726 8.855 1.00 92.00 193 ASP A CA 1
ATOM 1508 C C . ASP A 1 193 ? -18.491 -7.839 7.816 1.00 92.00 193 ASP A C 1
ATOM 1510 O O . ASP A 1 193 ? -17.518 -8.424 7.334 1.00 92.00 193 ASP A O 1
ATOM 1514 N N . GLU A 1 194 ? -19.738 -8.127 7.450 1.00 89.94 194 GLU A N 1
ATOM 1515 C CA . GLU A 1 194 ? -20.077 -9.159 6.466 1.00 89.94 194 GLU A CA 1
ATOM 1516 C C . GLU A 1 194 ? -19.529 -8.848 5.062 1.00 89.94 194 GLU A C 1
ATOM 1518 O O . GLU A 1 194 ? -19.239 -9.757 4.279 1.00 89.94 194 GLU A O 1
ATOM 1523 N N . ILE A 1 195 ? -19.382 -7.565 4.727 1.00 89.50 195 ILE A N 1
ATOM 1524 C CA . ILE A 1 195 ? -18.970 -7.088 3.404 1.00 89.50 195 ILE A CA 1
ATOM 1525 C C . ILE A 1 195 ? -17.450 -6.923 3.346 1.00 89.50 195 ILE A C 1
ATOM 1527 O O . ILE A 1 195 ? -16.818 -7.313 2.358 1.00 89.50 195 ILE A O 1
ATOM 1531 N N . PHE A 1 196 ? -16.854 -6.339 4.389 1.00 89.88 196 PHE A N 1
ATOM 1532 C CA . PHE A 1 196 ? -15.418 -6.046 4.452 1.00 89.88 196 PHE A CA 1
ATOM 1533 C C . PHE A 1 196 ? -14.751 -6.590 5.724 1.00 89.88 196 PHE A C 1
ATOM 1535 O O . PHE A 1 196 ? -14.209 -5.816 6.515 1.00 89.88 196 PHE A O 1
ATOM 1542 N N . PRO A 1 197 ? -14.679 -7.921 5.889 1.00 91.25 197 PRO A N 1
ATOM 1543 C CA . PRO A 1 197 ? -14.150 -8.521 7.112 1.00 91.25 197 PRO A CA 1
ATOM 1544 C C . PRO A 1 197 ? -12.635 -8.347 7.280 1.00 91.25 197 PRO A C 1
ATOM 1546 O O . PRO A 1 197 ? -12.116 -8.520 8.377 1.00 91.25 197 PRO A O 1
ATOM 1549 N N . PHE A 1 198 ? -11.894 -8.017 6.211 1.00 92.19 198 PHE A N 1
ATOM 1550 C CA . PHE A 1 198 ? -10.433 -7.921 6.251 1.00 92.19 198 PHE A CA 1
ATOM 1551 C C . PHE A 1 198 ? -9.892 -6.667 5.563 1.00 92.19 198 PHE A C 1
ATOM 1553 O O . PHE A 1 198 ? -10.135 -6.416 4.378 1.00 92.19 198 PHE A O 1
ATOM 1560 N N . PHE A 1 199 ? -9.028 -5.937 6.271 1.00 93.62 199 PHE A N 1
ATOM 1561 C CA . PHE A 1 199 ? -8.298 -4.789 5.739 1.00 93.62 199 PHE A CA 1
ATOM 1562 C C . PHE A 1 199 ? -6.790 -5.016 5.782 1.00 93.62 199 PHE A C 1
ATOM 1564 O O . PHE A 1 199 ? -6.178 -5.042 6.843 1.00 93.62 199 PHE A O 1
ATOM 1571 N N . GLN A 1 200 ? -6.184 -5.116 4.599 1.00 93.69 200 GLN A N 1
ATOM 1572 C CA . GLN A 1 200 ? -4.733 -5.224 4.427 1.00 93.69 200 GLN A CA 1
ATOM 1573 C C . GLN A 1 200 ? -4.106 -3.847 4.185 1.00 93.69 200 GLN A C 1
ATOM 1575 O O . GLN A 1 200 ? -4.480 -3.153 3.227 1.00 93.69 200 GLN A O 1
ATOM 1580 N N . PHE A 1 201 ? -3.133 -3.485 5.017 1.00 94.69 201 PHE A N 1
ATOM 1581 C CA . PHE A 1 201 ? -2.307 -2.288 4.907 1.00 94.69 201 PHE A CA 1
ATOM 1582 C C . PHE A 1 201 ? -0.864 -2.694 4.631 1.00 94.69 201 PHE A C 1
ATOM 1584 O O . PHE A 1 201 ? -0.141 -3.131 5.524 1.00 94.69 201 PHE A O 1
ATOM 1591 N N . LYS A 1 202 ? -0.420 -2.508 3.390 1.00 93.69 202 LYS A N 1
ATOM 1592 C CA . LYS A 1 202 ? 0.971 -2.736 2.996 1.00 93.69 202 LYS A CA 1
ATOM 1593 C C . LYS A 1 202 ? 1.878 -1.650 3.548 1.00 93.69 202 LYS A C 1
ATOM 1595 O O . LYS A 1 202 ? 1.631 -0.470 3.287 1.00 93.69 202 LYS A O 1
ATOM 1600 N N . PHE A 1 203 ? 2.938 -2.048 4.235 1.00 92.81 203 PHE A N 1
ATOM 1601 C CA . PHE A 1 203 ? 4.041 -1.172 4.633 1.00 92.81 203 PHE A CA 1
ATOM 1602 C C . PHE A 1 203 ? 5.230 -1.304 3.681 1.00 92.81 203 PHE A C 1
ATOM 1604 O O . PHE A 1 203 ? 5.990 -0.352 3.516 1.00 92.81 203 PHE A O 1
ATOM 1611 N N . TYR A 1 204 ? 5.363 -2.456 3.024 1.00 91.88 204 TYR A N 1
ATOM 1612 C CA . TYR A 1 204 ? 6.428 -2.725 2.071 1.00 91.88 204 TYR A CA 1
ATOM 1613 C C . TYR A 1 204 ? 5.973 -3.710 0.977 1.00 91.88 204 TYR A C 1
ATOM 1615 O O . TYR A 1 204 ? 5.199 -4.627 1.249 1.00 91.88 204 TYR A O 1
ATOM 1623 N N . ASP A 1 205 ? 6.461 -3.498 -0.251 1.00 86.00 205 ASP A N 1
ATOM 1624 C CA . ASP A 1 205 ? 6.215 -4.326 -1.440 1.00 86.00 205 ASP A CA 1
ATOM 1625 C C . ASP A 1 205 ? 7.471 -4.306 -2.339 1.00 86.00 205 ASP A C 1
ATOM 1627 O O . ASP A 1 205 ? 7.936 -3.236 -2.755 1.00 86.00 205 ASP A O 1
ATOM 1631 N N . ALA A 1 206 ? 8.017 -5.483 -2.651 1.00 82.81 206 ALA A N 1
ATOM 1632 C CA . ALA A 1 206 ? 9.253 -5.669 -3.416 1.00 82.81 206 ALA A CA 1
ATOM 1633 C C . ALA A 1 206 ? 9.162 -5.267 -4.895 1.00 82.81 206 ALA A C 1
ATOM 1635 O O . ALA A 1 206 ? 10.155 -5.347 -5.615 1.00 82.81 206 ALA A O 1
ATOM 1636 N N . SER A 1 207 ? 8.016 -4.761 -5.359 1.00 72.94 207 SER A N 1
ATOM 1637 C CA . SER A 1 207 ? 7.846 -4.215 -6.713 1.00 72.94 207 SER A CA 1
ATOM 1638 C C . SER A 1 207 ? 8.888 -3.150 -7.113 1.00 72.94 207 SER A C 1
ATOM 1640 O O . SER A 1 207 ? 9.010 -2.851 -8.301 1.00 72.94 207 SER A O 1
ATOM 1642 N N . TYR A 1 208 ? 9.621 -2.563 -6.156 1.00 64.38 208 TYR A N 1
ATOM 1643 C CA . TYR A 1 208 ? 10.564 -1.463 -6.399 1.00 64.38 208 TYR A CA 1
ATOM 1644 C C . TYR A 1 208 ? 11.999 -1.707 -5.916 1.00 64.38 208 TYR A C 1
ATOM 1646 O O . TYR A 1 208 ? 12.938 -1.247 -6.564 1.00 64.38 208 TYR A O 1
ATOM 1654 N N . LYS A 1 209 ? 12.191 -2.379 -4.779 1.00 78.31 209 LYS A N 1
ATOM 1655 C CA . LYS A 1 209 ? 13.508 -2.582 -4.159 1.00 78.31 209 LYS A CA 1
ATOM 1656 C C . LYS A 1 209 ? 13.437 -3.780 -3.233 1.00 78.31 209 LYS A C 1
ATOM 1658 O O . LYS A 1 209 ? 12.519 -3.808 -2.427 1.00 78.31 209 LYS A O 1
ATOM 1663 N N . ASP A 1 210 ? 14.400 -4.694 -3.304 1.00 83.25 210 ASP A N 1
ATOM 1664 C CA . ASP A 1 210 ? 14.500 -5.830 -2.381 1.00 83.25 210 ASP A CA 1
ATOM 1665 C C . ASP A 1 210 ? 14.809 -5.358 -0.953 1.00 83.25 210 ASP A C 1
ATOM 1667 O O . ASP A 1 210 ? 15.719 -4.552 -0.741 1.00 83.25 210 ASP A O 1
ATOM 1671 N N . LEU A 1 211 ? 14.084 -5.894 0.027 1.00 87.81 211 LEU A N 1
ATOM 1672 C CA . LEU A 1 211 ? 14.315 -5.653 1.443 1.00 87.81 211 LEU A CA 1
ATOM 1673 C C . LEU A 1 211 ? 15.012 -6.865 2.040 1.00 87.81 211 LEU A C 1
ATOM 1675 O O . LEU A 1 211 ? 14.487 -7.977 2.013 1.00 87.81 211 LEU A O 1
ATOM 1679 N N . LEU A 1 212 ? 16.212 -6.642 2.567 1.00 90.31 212 LEU A N 1
ATOM 1680 C CA . LEU A 1 212 ? 16.958 -7.687 3.251 1.00 90.31 212 LEU A CA 1
ATOM 1681 C C . LEU A 1 212 ? 16.500 -7.793 4.704 1.00 90.31 212 LEU A C 1
ATOM 1683 O O . LEU A 1 212 ? 16.382 -6.772 5.392 1.00 90.31 212 LEU A O 1
ATOM 1687 N N . LYS A 1 213 ? 16.270 -9.018 5.173 1.00 88.75 213 LYS A N 1
ATOM 1688 C CA . LYS A 1 213 ? 15.943 -9.310 6.568 1.00 88.75 213 LYS A CA 1
ATOM 1689 C C . LYS A 1 213 ? 17.052 -8.782 7.477 1.00 88.75 213 LYS A C 1
ATOM 1691 O O . LYS A 1 213 ? 18.216 -8.737 7.093 1.00 88.75 213 LYS A O 1
ATOM 1696 N N . GLU A 1 214 ? 16.665 -8.282 8.647 1.00 88.19 214 GLU A N 1
ATOM 1697 C CA . GLU A 1 214 ? 17.567 -7.669 9.642 1.00 88.19 214 GLU A CA 1
ATOM 1698 C C . GLU A 1 214 ? 18.314 -6.402 9.183 1.00 88.19 214 GLU A C 1
ATOM 1700 O O . GLU A 1 214 ? 19.032 -5.788 9.976 1.00 88.19 214 GLU A O 1
ATOM 1705 N N . SER A 1 215 ? 18.102 -5.934 7.949 1.00 91.31 215 SER A N 1
ATOM 1706 C CA . SER A 1 215 ? 18.629 -4.644 7.507 1.00 91.31 215 SER A CA 1
ATOM 1707 C C . SER A 1 215 ? 18.047 -3.486 8.326 1.00 91.31 215 SER A C 1
ATOM 1709 O O . SER A 1 215 ? 16.990 -3.585 8.955 1.00 91.31 215 SER A O 1
ATOM 1711 N N . ILE A 1 216 ? 18.731 -2.340 8.301 1.00 92.38 216 ILE A N 1
ATOM 1712 C CA . ILE A 1 216 ? 18.251 -1.111 8.953 1.00 92.38 216 ILE A CA 1
ATOM 1713 C C . ILE A 1 216 ? 16.856 -0.736 8.428 1.00 92.38 216 ILE A C 1
ATOM 1715 O O . ILE A 1 216 ? 15.979 -0.369 9.207 1.00 92.38 216 ILE A O 1
ATOM 1719 N N . GLU A 1 217 ? 16.639 -0.882 7.119 1.00 90.69 217 GLU A N 1
ATOM 1720 C CA . GLU A 1 217 ? 15.360 -0.606 6.462 1.00 90.69 217 GLU A CA 1
ATOM 1721 C C . GLU A 1 217 ? 14.268 -1.573 6.935 1.00 90.69 217 GLU A C 1
ATOM 1723 O O . GLU A 1 217 ? 13.174 -1.134 7.285 1.00 90.69 217 GLU A O 1
ATOM 1728 N N . TYR A 1 218 ? 14.580 -2.868 7.040 1.00 93.56 218 TYR A N 1
ATOM 1729 C CA . TYR A 1 218 ? 13.645 -3.877 7.543 1.00 93.56 218 TYR A CA 1
ATOM 1730 C C . TYR A 1 218 ? 13.229 -3.581 8.983 1.00 93.56 218 TYR A C 1
ATOM 1732 O O . TYR A 1 218 ? 12.041 -3.540 9.301 1.00 93.56 218 TYR A O 1
ATOM 1740 N N . ASN A 1 219 ? 14.200 -3.294 9.851 1.00 93.50 219 ASN A N 1
ATOM 1741 C CA . ASN A 1 219 ? 13.933 -2.974 11.249 1.00 93.50 219 ASN A CA 1
ATOM 1742 C C . ASN A 1 219 ? 13.116 -1.684 11.401 1.00 93.50 219 ASN A C 1
ATOM 1744 O O . ASN A 1 219 ? 12.279 -1.594 12.301 1.00 93.50 219 ASN A O 1
ATOM 1748 N N . ALA A 1 220 ? 13.323 -0.697 10.524 1.00 93.44 220 ALA A N 1
ATOM 1749 C CA . ALA A 1 220 ? 12.524 0.524 10.500 1.00 93.44 220 ALA A CA 1
ATOM 1750 C C . ALA A 1 220 ? 11.063 0.236 10.115 1.00 93.44 220 ALA A C 1
ATOM 1752 O O . ALA A 1 220 ? 10.154 0.666 10.828 1.00 93.44 220 ALA A O 1
ATOM 1753 N N . VAL A 1 221 ? 10.836 -0.541 9.050 1.00 93.19 221 VAL A N 1
ATOM 1754 C CA . VAL A 1 221 ? 9.488 -0.955 8.623 1.00 93.19 221 VAL A CA 1
ATOM 1755 C C . VAL A 1 221 ? 8.797 -1.757 9.727 1.00 93.19 221 VAL A C 1
ATOM 1757 O O . VAL A 1 221 ? 7.690 -1.413 10.143 1.00 93.19 221 VAL A O 1
ATOM 1760 N N . LEU A 1 222 ? 9.473 -2.768 10.275 1.00 94.75 222 LEU A N 1
ATOM 1761 C CA . LEU A 1 222 ? 8.938 -3.613 11.340 1.00 94.75 222 LEU A CA 1
ATOM 1762 C C . LEU A 1 222 ? 8.595 -2.811 12.602 1.00 94.75 222 LEU A C 1
ATOM 1764 O O . LEU A 1 222 ? 7.584 -3.074 13.252 1.00 94.75 222 LEU A O 1
ATOM 1768 N N . LYS A 1 223 ? 9.413 -1.815 12.958 1.00 95.12 223 LYS A N 1
ATOM 1769 C CA . LYS A 1 223 ? 9.151 -0.925 14.096 1.00 95.12 223 LYS A CA 1
ATOM 1770 C C . LYS A 1 223 ? 7.871 -0.113 13.899 1.00 95.12 223 LYS A C 1
ATOM 1772 O O . LYS A 1 223 ? 7.073 -0.022 14.833 1.00 95.12 223 LYS A O 1
ATOM 1777 N N . GLU A 1 224 ? 7.659 0.451 12.712 1.00 93.00 224 GLU A N 1
ATOM 1778 C CA . GLU A 1 224 ? 6.428 1.188 12.395 1.00 93.00 224 GLU A CA 1
ATOM 1779 C C . GLU A 1 224 ? 5.199 0.271 12.402 1.00 93.00 224 GLU A C 1
ATOM 1781 O O . GLU A 1 224 ? 4.167 0.624 12.975 1.00 93.00 224 GLU A O 1
ATOM 1786 N N . MET A 1 225 ? 5.323 -0.945 11.867 1.00 94.81 225 MET A N 1
ATOM 1787 C CA . MET A 1 225 ? 4.251 -1.942 11.914 1.00 94.81 225 MET A CA 1
ATOM 1788 C C . MET A 1 225 ? 3.913 -2.369 13.338 1.00 94.81 225 MET A C 1
ATOM 1790 O O . MET A 1 225 ? 2.741 -2.411 13.689 1.00 94.81 225 MET A O 1
ATOM 1794 N N . ARG A 1 226 ? 4.914 -2.620 14.191 1.00 95.19 226 ARG A N 1
ATOM 1795 C CA . ARG A 1 226 ? 4.694 -2.935 15.614 1.00 95.19 226 ARG A CA 1
ATOM 1796 C C . ARG A 1 226 ? 4.011 -1.788 16.345 1.00 95.19 226 ARG A C 1
ATOM 1798 O O . ARG A 1 226 ? 3.109 -2.019 17.137 1.00 95.19 226 ARG A O 1
ATOM 1805 N N . LYS A 1 227 ? 4.396 -0.542 16.062 1.00 94.06 227 LYS A N 1
ATOM 1806 C CA . LYS A 1 227 ? 3.729 0.638 16.629 1.00 94.06 227 LYS A CA 1
ATOM 1807 C C . LYS A 1 227 ? 2.259 0.708 16.211 1.00 94.06 227 LYS A C 1
ATOM 1809 O O . LYS A 1 227 ? 1.416 1.038 17.040 1.00 94.06 227 LYS A O 1
ATOM 1814 N N . ALA A 1 228 ? 1.960 0.421 14.945 1.00 93.69 228 ALA A N 1
ATOM 1815 C CA . ALA A 1 228 ? 0.594 0.352 14.441 1.00 93.69 228 ALA A CA 1
ATOM 1816 C C . ALA A 1 228 ? -0.190 -0.800 15.086 1.00 93.69 228 ALA A C 1
ATOM 1818 O O . ALA A 1 228 ? -1.253 -0.560 15.648 1.00 93.69 228 ALA A O 1
ATOM 1819 N N . TYR A 1 229 ? 0.367 -2.011 15.077 1.00 95.19 229 TYR A N 1
ATOM 1820 C CA . TYR A 1 229 ? -0.205 -3.199 15.705 1.00 95.19 229 TYR A CA 1
ATOM 1821 C C . TYR A 1 229 ? -0.528 -2.958 17.181 1.00 95.19 229 TYR A C 1
ATOM 1823 O O . TYR A 1 229 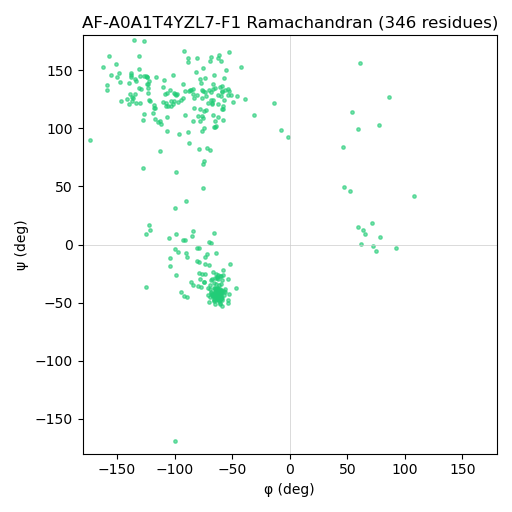? -1.666 -3.154 17.578 1.00 95.19 229 TYR A O 1
ATOM 1831 N N . ASN A 1 230 ? 0.412 -2.426 17.969 1.00 93.62 230 ASN A N 1
ATOM 1832 C CA . ASN A 1 230 ? 0.208 -2.176 19.400 1.00 93.62 230 ASN A CA 1
ATOM 1833 C C . ASN A 1 230 ? -0.962 -1.221 19.683 1.00 93.62 230 ASN A C 1
ATOM 1835 O O . ASN A 1 230 ? -1.564 -1.288 20.750 1.00 93.62 230 ASN A O 1
ATOM 1839 N N . ARG A 1 231 ? -1.298 -0.320 18.748 1.00 92.19 231 ARG A N 1
ATOM 1840 C CA . ARG A 1 231 ? -2.493 0.528 18.881 1.00 92.19 231 ARG A CA 1
ATOM 1841 C C . ARG A 1 231 ? -3.763 -0.301 18.742 1.00 92.19 231 ARG A C 1
ATOM 1843 O O . ARG A 1 231 ? -4.655 -0.152 19.564 1.00 92.19 231 ARG A O 1
ATOM 1850 N N . PHE A 1 232 ? -3.827 -1.188 17.756 1.00 93.94 232 PHE A N 1
ATOM 1851 C CA . PHE A 1 232 ? -4.966 -2.092 17.582 1.00 93.94 232 PHE A CA 1
ATOM 1852 C C . PHE A 1 232 ? -5.055 -3.126 18.702 1.00 93.94 232 PHE A C 1
ATOM 1854 O O . PHE A 1 232 ? -6.128 -3.328 19.248 1.00 93.94 232 PHE A O 1
ATOM 1861 N N . ASP A 1 233 ? -3.928 -3.684 19.131 1.00 92.81 233 ASP A N 1
ATOM 1862 C CA . ASP A 1 233 ? -3.853 -4.586 20.280 1.00 92.81 233 ASP A CA 1
ATOM 1863 C C . ASP A 1 233 ? -4.359 -3.913 21.568 1.00 92.81 233 ASP A C 1
ATOM 1865 O O . ASP A 1 233 ? -5.120 -4.504 22.326 1.00 92.81 233 ASP A O 1
ATOM 1869 N N . SER A 1 234 ? -4.039 -2.631 21.785 1.00 91.19 234 SER A N 1
ATOM 1870 C CA . SER A 1 234 ? -4.582 -1.885 22.929 1.00 91.19 234 SER A CA 1
ATOM 1871 C C . SER A 1 234 ? -6.091 -1.637 22.846 1.00 91.19 234 SER A C 1
ATOM 1873 O O . SER A 1 234 ? -6.738 -1.548 23.887 1.00 91.19 234 SER A O 1
ATOM 1875 N N . ILE A 1 235 ? -6.645 -1.531 21.631 1.00 92.31 235 ILE A N 1
ATOM 1876 C CA . ILE A 1 235 ? -8.091 -1.417 21.405 1.00 92.31 235 ILE A CA 1
ATOM 1877 C C . ILE A 1 235 ? -8.758 -2.756 21.729 1.00 92.31 235 ILE A C 1
ATOM 1879 O O . ILE A 1 235 ? -9.688 -2.780 22.528 1.00 92.31 235 ILE A O 1
ATOM 1883 N N . LEU A 1 236 ? -8.220 -3.852 21.187 1.00 91.19 236 LEU A N 1
ATOM 1884 C CA . LEU A 1 236 ? -8.693 -5.222 21.411 1.00 91.19 236 LEU A CA 1
ATOM 1885 C C . LEU A 1 236 ? -8.690 -5.603 22.896 1.00 91.19 236 LEU A C 1
ATOM 1887 O O . LEU A 1 236 ? -9.658 -6.149 23.409 1.00 91.19 236 LEU A O 1
ATOM 1891 N N . ASN A 1 237 ? -7.622 -5.255 23.614 1.00 88.06 237 ASN A N 1
ATOM 1892 C CA . ASN A 1 237 ? -7.468 -5.581 25.032 1.00 88.06 237 ASN A CA 1
ATOM 1893 C C . ASN A 1 237 ? -8.151 -4.567 25.974 1.00 88.06 237 ASN A C 1
ATOM 1895 O O . ASN A 1 237 ? -7.935 -4.616 27.185 1.00 88.06 237 ASN A O 1
ATOM 1899 N N . GLY A 1 238 ? -8.917 -3.602 25.445 1.00 78.62 238 GLY A N 1
ATOM 1900 C CA . GLY A 1 238 ? -9.607 -2.575 26.239 1.00 78.62 238 GLY A CA 1
ATOM 1901 C C . GLY A 1 238 ? -8.675 -1.631 27.014 1.00 78.62 238 GLY A C 1
ATOM 1902 O O . GLY A 1 238 ? -9.124 -0.865 27.863 1.00 78.62 238 GLY A O 1
ATOM 1903 N N . SER A 1 239 ? -7.372 -1.644 26.726 1.00 61.38 239 SER A N 1
ATOM 1904 C CA . SER A 1 239 ? -6.336 -0.926 27.477 1.00 61.38 239 SER A CA 1
ATOM 1905 C C . SER A 1 239 ? -6.098 0.495 26.939 1.00 61.38 239 SER A C 1
ATOM 1907 O O . SER A 1 239 ? -4.962 0.982 26.907 1.00 61.38 239 SER A O 1
ATOM 1909 N N . ALA A 1 240 ? -7.170 1.177 26.523 1.00 54.22 240 ALA A N 1
ATOM 1910 C CA . ALA A 1 240 ? -7.131 2.494 25.880 1.00 54.22 240 ALA A CA 1
ATOM 1911 C C . ALA A 1 240 ? -6.585 3.632 26.776 1.00 54.22 240 ALA A C 1
ATOM 1913 O O . ALA A 1 240 ? -6.341 4.731 26.282 1.00 54.22 240 ALA A O 1
ATOM 1914 N N . GLU A 1 241 ? -6.335 3.383 28.066 1.00 46.59 241 GLU A N 1
ATOM 1915 C CA . GLU A 1 241 ? -5.871 4.391 29.032 1.00 46.59 241 GLU A CA 1
ATOM 1916 C C . GLU A 1 241 ? -4.409 4.856 28.864 1.00 46.59 241 GLU A C 1
ATOM 1918 O O . GLU A 1 241 ? -4.022 5.830 29.503 1.00 46.59 241 GLU A O 1
ATOM 1923 N N . ASN A 1 242 ? -3.584 4.249 27.995 1.00 43.97 242 ASN A N 1
ATOM 1924 C CA . ASN A 1 242 ? -2.134 4.542 27.959 1.00 43.97 242 ASN A CA 1
ATOM 1925 C C . ASN A 1 242 ? -1.553 5.065 26.629 1.00 43.97 242 ASN A C 1
ATOM 1927 O O . ASN A 1 242 ? -0.329 5.136 26.477 1.00 43.97 242 ASN A O 1
ATOM 1931 N N . LEU A 1 243 ? -2.368 5.475 25.654 1.00 48.97 243 LEU A N 1
ATOM 1932 C CA . LEU A 1 243 ? -1.834 5.983 24.384 1.00 48.97 243 LEU A CA 1
ATOM 1933 C C . LEU A 1 243 ? -1.567 7.495 24.426 1.00 48.97 243 LEU A C 1
ATOM 1935 O O . LEU A 1 243 ? -2.438 8.323 24.176 1.00 48.97 243 LEU A O 1
ATOM 1939 N N . VAL A 1 244 ? -0.306 7.853 24.687 1.00 47.16 244 VAL A N 1
ATOM 1940 C CA . VAL A 1 244 ? 0.213 9.218 24.503 1.00 47.16 244 VAL A CA 1
ATOM 1941 C C . VAL A 1 244 ? -0.028 9.669 23.048 1.00 47.16 244 VAL A C 1
ATOM 1943 O O . VAL A 1 244 ? 0.313 8.920 22.122 1.00 47.16 244 VAL A O 1
ATOM 1946 N N . PRO A 1 245 ? -0.549 10.889 22.799 1.00 41.81 245 PRO A N 1
ATOM 1947 C CA . PRO A 1 245 ? -0.715 11.415 21.449 1.00 41.81 245 PRO A CA 1
ATOM 1948 C C . PRO A 1 245 ? 0.660 11.612 20.803 1.00 41.81 245 PRO A C 1
ATOM 1950 O O . PRO A 1 245 ? 1.371 12.577 21.077 1.00 41.81 245 PRO A O 1
ATOM 1953 N N . VAL A 1 246 ? 1.065 10.682 19.941 1.00 44.81 246 VAL A N 1
ATOM 1954 C CA . VAL A 1 246 ? 2.247 10.857 19.092 1.00 44.81 246 VAL A CA 1
ATOM 1955 C C . VAL A 1 246 ? 1.784 11.435 17.762 1.00 44.81 246 VAL A C 1
ATOM 1957 O O . VAL A 1 246 ? 0.899 10.866 17.122 1.00 44.81 246 VAL A O 1
ATOM 1960 N N . ALA A 1 247 ? 2.404 12.555 17.382 1.00 41.91 247 ALA A N 1
ATOM 1961 C CA . ALA A 1 247 ? 2.166 13.333 16.169 1.00 41.91 247 ALA A CA 1
ATOM 1962 C C . ALA A 1 247 ? 1.967 12.480 14.893 1.00 41.91 247 ALA A C 1
ATOM 1964 O O . ALA A 1 247 ? 2.507 11.369 14.803 1.00 41.91 247 ALA A O 1
ATOM 1965 N N . PRO A 1 248 ? 1.223 12.998 13.893 1.00 39.06 248 PRO A N 1
ATOM 1966 C CA . PRO A 1 248 ? 0.988 12.307 12.628 1.00 39.06 248 PRO A CA 1
ATOM 1967 C C . PRO A 1 248 ? 2.308 11.873 11.980 1.00 39.06 248 PRO A C 1
ATOM 1969 O O . PRO A 1 248 ? 3.268 12.640 11.897 1.00 39.06 248 PRO A O 1
ATOM 1972 N N . LEU A 1 249 ? 2.351 10.612 11.544 1.00 42.69 249 LEU A N 1
ATOM 1973 C CA . LEU A 1 249 ? 3.514 9.997 10.913 1.00 42.69 249 LEU A CA 1
ATOM 1974 C C . LEU A 1 249 ? 3.814 10.694 9.579 1.00 42.69 249 LEU A C 1
ATOM 1976 O O . LEU A 1 249 ? 3.120 10.506 8.580 1.00 42.69 249 LEU A O 1
ATOM 1980 N N . SER A 1 250 ? 4.872 11.503 9.569 1.00 33.25 250 SER A N 1
ATOM 1981 C CA . SER A 1 250 ? 5.513 11.960 8.342 1.00 33.25 250 SER A CA 1
ATOM 1982 C C . SER A 1 250 ? 6.414 10.837 7.837 1.00 33.25 250 SER A C 1
ATOM 1984 O O . SER A 1 250 ? 7.420 10.517 8.466 1.00 33.25 250 SER A O 1
ATOM 1986 N N . TYR A 1 251 ? 6.043 10.215 6.718 1.00 41.06 251 TYR A N 1
ATOM 1987 C CA . TYR A 1 251 ? 6.927 9.296 6.005 1.00 41.06 251 TYR A CA 1
ATOM 1988 C C . TYR A 1 251 ? 8.131 10.091 5.498 1.00 41.06 251 TYR A C 1
ATOM 1990 O O . TYR A 1 251 ? 8.014 10.821 4.511 1.00 41.06 251 TYR A O 1
ATOM 1998 N N . GLN A 1 252 ? 9.263 9.972 6.185 1.00 30.36 252 GLN A N 1
ATOM 1999 C CA . GLN A 1 252 ? 10.552 10.379 5.650 1.00 30.36 252 GLN A CA 1
ATOM 2000 C C . GLN A 1 252 ? 11.012 9.279 4.694 1.00 30.36 252 GLN A C 1
ATOM 2002 O O . GLN A 1 252 ? 11.200 8.134 5.100 1.00 30.36 252 GLN A O 1
ATOM 2007 N N . GLU A 1 253 ? 11.150 9.620 3.414 1.00 34.94 253 GLU A N 1
ATOM 2008 C CA . GLU A 1 253 ? 11.848 8.766 2.460 1.00 34.94 253 GLU A CA 1
ATOM 2009 C C . GLU A 1 253 ? 13.265 8.517 2.976 1.00 34.94 253 GLU A C 1
ATOM 2011 O O . GLU A 1 253 ? 14.021 9.456 3.240 1.00 34.94 253 GLU A O 1
ATOM 2016 N N . VAL A 1 254 ? 13.631 7.243 3.125 1.00 35.75 254 VAL A N 1
ATOM 2017 C CA . VAL A 1 254 ? 15.015 6.842 3.373 1.00 35.75 254 VAL A CA 1
ATOM 2018 C C . VAL A 1 254 ? 15.774 7.050 2.063 1.00 35.75 254 VAL A C 1
ATOM 2020 O O . VAL A 1 254 ? 15.908 6.149 1.239 1.00 35.75 254 VAL A O 1
ATOM 2023 N N . SER A 1 255 ? 16.207 8.289 1.831 1.00 31.77 255 SER A N 1
ATOM 2024 C CA . SER A 1 255 ? 17.118 8.632 0.747 1.00 31.77 255 SER A CA 1
ATOM 2025 C C . SER A 1 255 ? 18.516 8.163 1.138 1.00 31.77 255 SER A C 1
ATOM 2027 O O . SER A 1 255 ? 19.144 8.695 2.054 1.00 31.77 255 SER A O 1
ATOM 2029 N N . SER A 1 256 ? 18.986 7.120 0.462 1.00 32.84 256 SER A N 1
ATOM 2030 C CA . SER A 1 256 ? 20.333 6.583 0.598 1.00 32.84 256 SER A CA 1
ATOM 2031 C C . SER A 1 256 ? 21.365 7.601 0.103 1.00 32.84 256 SER A C 1
ATOM 2033 O O . SER A 1 256 ? 21.593 7.723 -1.102 1.00 32.84 256 SER A O 1
ATOM 2035 N N . LYS A 1 257 ? 22.016 8.305 1.032 1.00 29.23 257 LYS A N 1
ATOM 2036 C CA . LYS A 1 257 ? 23.336 8.899 0.803 1.00 29.23 257 LYS A CA 1
ATOM 2037 C C . LYS A 1 257 ? 24.385 8.081 1.548 1.00 29.23 257 LYS A C 1
ATOM 2039 O O . LYS A 1 257 ? 24.299 7.906 2.758 1.00 29.23 257 LYS A O 1
ATOM 2044 N N . SER A 1 258 ? 25.307 7.550 0.752 1.00 35.91 258 SER A N 1
ATOM 2045 C CA . SER A 1 258 ? 26.539 6.876 1.153 1.00 35.91 258 SER A CA 1
ATOM 2046 C C . SER A 1 258 ? 27.534 7.860 1.775 1.00 35.91 258 SER A C 1
ATOM 2048 O O . SER A 1 258 ? 27.453 9.059 1.503 1.00 35.91 258 SER A O 1
ATOM 2050 N N . ASP A 1 259 ? 28.490 7.271 2.501 1.00 32.84 259 ASP A N 1
ATOM 2051 C CA . ASP A 1 259 ? 29.741 7.810 3.067 1.00 32.84 259 ASP A CA 1
ATOM 2052 C C . ASP A 1 259 ? 29.547 8.457 4.458 1.00 32.84 259 ASP A C 1
ATOM 2054 O O . ASP A 1 259 ? 28.641 9.254 4.659 1.00 32.84 259 ASP A O 1
ATOM 2058 N N . GLU A 1 260 ? 30.281 8.127 5.528 1.00 30.70 260 GLU A N 1
ATOM 2059 C CA . GLU A 1 260 ? 31.680 7.702 5.673 1.00 30.70 260 GLU A CA 1
ATOM 2060 C C . GLU A 1 260 ? 31.884 7.027 7.060 1.00 30.70 260 GLU A C 1
ATOM 2062 O O . GLU A 1 260 ? 31.171 7.317 8.022 1.00 30.70 260 GLU A O 1
ATOM 2067 N N . VAL A 1 261 ? 32.863 6.122 7.170 1.00 39.91 261 VAL A N 1
ATOM 2068 C CA . VAL A 1 261 ? 33.272 5.385 8.392 1.00 39.91 261 VAL A CA 1
ATOM 2069 C C . VAL A 1 261 ? 34.121 6.281 9.318 1.00 39.91 261 VAL A C 1
ATOM 2071 O O . VAL A 1 261 ? 34.952 7.035 8.817 1.00 39.91 261 VAL A O 1
ATOM 2074 N N . PRO A 1 262 ? 33.979 6.193 10.659 1.00 38.78 262 PRO A N 1
ATOM 2075 C CA . PRO A 1 262 ? 35.085 5.677 11.496 1.00 38.78 262 PRO A CA 1
ATOM 2076 C C . PRO A 1 262 ? 34.577 4.780 12.650 1.00 38.78 262 PRO A C 1
ATOM 2078 O O . PRO A 1 262 ? 33.610 5.092 13.332 1.00 38.78 262 PRO A O 1
ATOM 2081 N N . ALA A 1 263 ? 35.064 3.544 12.774 1.00 33.38 263 ALA A N 1
ATOM 2082 C CA . ALA A 1 263 ? 36.263 3.122 13.514 1.00 33.38 263 ALA A CA 1
ATOM 2083 C C . ALA A 1 263 ? 36.097 3.041 15.054 1.00 33.38 263 ALA A C 1
ATOM 2085 O O . ALA A 1 263 ? 36.175 4.036 15.759 1.00 33.38 263 ALA A O 1
ATOM 2086 N N . VAL A 1 264 ? 35.953 1.786 15.509 1.00 37.59 264 VAL A N 1
ATOM 2087 C CA . VAL A 1 264 ? 36.575 1.133 16.684 1.00 37.59 264 VAL A CA 1
ATOM 2088 C C . VAL A 1 264 ? 36.433 1.797 18.063 1.00 37.59 264 VAL A C 1
ATOM 2090 O O . VAL A 1 264 ? 37.122 2.764 18.356 1.00 37.59 264 VAL A O 1
ATOM 2093 N N . MET A 1 265 ? 35.709 1.131 18.977 1.00 32.22 265 MET A N 1
ATOM 2094 C CA . MET A 1 265 ? 36.153 0.922 20.369 1.00 32.22 265 MET A CA 1
ATOM 2095 C C . MET A 1 265 ? 35.497 -0.325 21.003 1.00 32.22 265 MET A C 1
ATOM 2097 O O . MET A 1 265 ? 34.377 -0.698 20.671 1.00 32.22 265 MET A O 1
ATOM 2101 N N . GLU A 1 266 ? 36.282 -0.978 21.861 1.00 34.50 266 GLU A N 1
ATOM 2102 C CA . GLU A 1 266 ? 36.205 -2.340 22.419 1.00 34.50 266 GLU A CA 1
ATOM 2103 C C . GLU A 1 266 ? 34.973 -2.730 23.273 1.00 34.50 266 GLU A C 1
ATOM 2105 O O . GLU A 1 266 ? 34.277 -1.868 23.813 1.00 34.50 266 GLU A O 1
ATOM 2110 N N . PRO A 1 267 ? 34.744 -4.050 23.475 1.00 34.31 267 PRO A N 1
ATOM 2111 C CA . PRO A 1 267 ? 33.622 -4.582 24.245 1.00 34.31 267 PRO A CA 1
ATOM 2112 C C . PRO A 1 267 ? 33.889 -4.613 25.761 1.00 34.31 267 PRO A C 1
ATOM 2114 O O . PRO A 1 267 ? 34.870 -5.183 26.240 1.00 34.31 267 PRO A O 1
ATOM 2117 N N . SER A 1 268 ? 32.949 -4.059 26.532 1.00 34.88 268 SER A N 1
ATOM 2118 C CA . SER A 1 268 ? 32.954 -4.114 27.996 1.00 34.88 268 SER A CA 1
ATOM 2119 C C . SER A 1 268 ? 32.267 -5.382 28.519 1.00 34.88 268 SER A C 1
ATOM 2121 O O . SER A 1 268 ? 31.170 -5.745 28.095 1.00 34.88 268 SER A O 1
ATOM 2123 N N . LYS A 1 269 ? 32.949 -6.050 29.456 1.00 36.44 269 LYS A N 1
ATOM 2124 C CA . LYS A 1 269 ? 32.535 -7.250 30.197 1.00 36.44 269 LYS A CA 1
ATOM 2125 C C . LYS A 1 269 ? 31.237 -7.019 30.976 1.00 36.44 269 LYS A C 1
ATOM 2127 O O . LYS A 1 269 ? 31.170 -6.102 31.789 1.00 36.44 269 LYS A O 1
ATOM 2132 N N . ILE A 1 270 ? 30.278 -7.936 30.846 1.00 37.53 270 ILE A N 1
ATOM 2133 C CA . ILE A 1 270 ? 29.153 -8.073 31.780 1.00 37.53 270 ILE A CA 1
ATOM 2134 C C . ILE A 1 270 ? 29.187 -9.492 32.357 1.00 37.53 270 ILE A C 1
ATOM 2136 O O . ILE A 1 270 ? 29.230 -10.475 31.621 1.00 37.53 270 ILE A O 1
ATOM 2140 N N . GLN A 1 271 ? 29.245 -9.571 33.687 1.00 34.47 271 GLN A N 1
ATOM 2141 C CA . GLN A 1 271 ? 29.175 -10.804 34.473 1.00 34.47 271 GLN A CA 1
ATOM 2142 C C . GLN A 1 271 ? 27.727 -11.328 34.533 1.00 34.47 271 GLN A C 1
ATOM 2144 O O . GLN A 1 271 ? 26.797 -10.520 34.492 1.00 34.47 271 GLN A O 1
ATOM 2149 N N . PRO A 1 272 ? 27.508 -12.646 34.678 1.00 33.91 272 PRO A N 1
ATOM 2150 C CA . PRO A 1 272 ? 26.170 -13.201 34.805 1.00 33.91 272 PRO A CA 1
ATOM 2151 C C . PRO A 1 272 ? 25.660 -13.053 36.244 1.00 33.91 272 PRO A C 1
ATOM 2153 O O . PRO A 1 272 ? 26.335 -13.437 37.197 1.00 33.91 272 PRO A O 1
ATOM 2156 N N . ILE A 1 273 ? 24.455 -12.502 36.390 1.00 42.81 273 ILE A N 1
ATOM 2157 C CA . ILE A 1 273 ? 23.708 -12.469 37.650 1.00 42.81 273 ILE A CA 1
ATOM 2158 C C . ILE A 1 273 ? 22.831 -13.723 37.701 1.00 42.81 273 ILE A C 1
ATOM 2160 O O . ILE A 1 273 ? 21.873 -13.853 36.939 1.00 42.81 273 ILE A O 1
ATOM 2164 N N . GLU A 1 274 ? 23.172 -14.634 38.610 1.00 37.06 274 GLU A N 1
ATOM 2165 C CA . GLU A 1 274 ? 22.303 -15.707 39.094 1.00 37.06 274 GLU A CA 1
ATOM 2166 C C . GLU A 1 274 ? 21.041 -15.109 39.734 1.00 37.06 274 GLU A C 1
ATOM 2168 O O . GLU A 1 274 ? 21.115 -14.269 40.634 1.00 37.06 274 GLU A O 1
ATOM 2173 N N . ARG A 1 275 ? 19.865 -15.570 39.300 1.00 35.34 275 ARG A N 1
ATOM 2174 C CA . ARG A 1 275 ? 18.629 -15.452 40.078 1.00 35.34 275 ARG A CA 1
ATOM 2175 C C . ARG A 1 275 ? 17.973 -16.818 40.195 1.00 35.34 275 ARG A C 1
ATOM 2177 O O . ARG A 1 275 ? 17.385 -17.331 39.248 1.00 35.34 275 ARG A O 1
ATOM 2184 N N . GLU A 1 276 ? 18.074 -17.365 41.401 1.00 36.31 276 GLU A N 1
ATOM 2185 C CA . GLU A 1 276 ? 17.221 -18.427 41.916 1.00 36.31 276 GLU A CA 1
ATOM 2186 C C . GLU A 1 276 ? 15.747 -18.022 41.783 1.00 36.31 276 GLU A C 1
ATOM 2188 O O . GLU A 1 276 ? 15.344 -16.954 42.244 1.00 36.31 276 GLU A O 1
ATOM 2193 N N . THR A 1 277 ? 14.923 -18.889 41.195 1.00 36.91 277 THR A N 1
ATOM 2194 C CA . THR A 1 277 ? 13.464 -18.788 41.313 1.00 36.91 277 THR A CA 1
ATOM 2195 C C . THR A 1 277 ? 12.966 -20.030 42.033 1.00 36.91 277 THR A C 1
ATOM 2197 O O . THR A 1 277 ? 12.999 -21.140 41.501 1.00 36.91 277 THR A O 1
ATOM 2200 N N . LYS A 1 278 ? 12.552 -19.834 43.288 1.00 35.31 278 LYS A N 1
ATOM 2201 C CA . LYS A 1 278 ? 11.892 -20.846 44.110 1.00 35.31 278 LYS A CA 1
ATOM 2202 C C . LYS A 1 278 ? 10.487 -21.118 43.580 1.00 35.31 278 LYS A C 1
ATOM 2204 O O . LYS A 1 278 ? 9.701 -20.211 43.336 1.00 35.31 278 LYS A O 1
ATOM 2209 N N . ARG A 1 279 ? 10.217 -22.412 43.466 1.00 34.72 279 ARG A N 1
ATOM 2210 C CA . ARG A 1 279 ? 8.953 -23.077 43.166 1.00 34.72 279 ARG A CA 1
ATOM 2211 C C . ARG A 1 279 ? 7.979 -22.905 44.342 1.00 34.72 279 ARG A C 1
ATOM 2213 O O . ARG A 1 279 ? 8.346 -23.192 45.484 1.00 34.72 279 ARG A O 1
ATOM 2220 N N . HIS A 1 280 ? 6.746 -22.495 44.067 1.00 37.66 280 HIS A N 1
ATOM 2221 C CA . HIS A 1 280 ? 5.601 -22.769 44.935 1.00 37.66 280 HIS A CA 1
ATOM 2222 C C . HIS A 1 280 ? 4.513 -23.424 44.089 1.00 37.66 280 HIS A C 1
ATOM 2224 O O . HIS A 1 280 ? 3.995 -22.832 43.148 1.00 37.66 280 HIS A O 1
ATOM 2230 N N . GLU A 1 281 ? 4.279 -24.697 44.395 1.00 39.09 281 GLU A N 1
ATOM 2231 C CA . GLU A 1 281 ? 3.083 -25.443 44.031 1.00 39.09 281 GLU A CA 1
ATOM 2232 C C . GLU A 1 281 ? 1.947 -24.950 44.924 1.00 39.09 281 GLU A C 1
ATOM 2234 O O . GLU A 1 281 ? 2.108 -24.918 46.143 1.00 39.09 281 GLU A O 1
ATOM 2239 N N . GLU A 1 282 ? 0.795 -24.629 44.340 1.00 39.12 282 GLU A N 1
ATOM 2240 C CA . GLU A 1 282 ? -0.452 -24.704 45.087 1.00 39.12 282 GLU A CA 1
ATOM 2241 C C . GLU A 1 282 ? -1.549 -25.345 44.236 1.00 39.12 282 GLU A C 1
ATOM 2243 O O . GLU A 1 282 ? -1.798 -25.002 43.081 1.00 39.12 282 GLU A O 1
ATOM 2248 N N . THR A 1 283 ? -2.114 -26.368 44.860 1.00 36.56 283 THR A N 1
ATOM 2249 C CA . THR A 1 283 ? -3.122 -27.325 44.429 1.00 36.56 283 THR A CA 1
ATOM 2250 C C . THR A 1 283 ? -4.508 -26.690 44.421 1.00 36.56 283 THR A C 1
ATOM 2252 O O . THR A 1 283 ? -4.925 -26.157 45.445 1.00 36.56 283 THR A O 1
ATOM 2255 N N . VAL A 1 284 ? -5.283 -26.851 43.343 1.00 42.38 284 VAL A N 1
ATOM 2256 C CA . VAL A 1 284 ? -6.742 -26.648 43.383 1.00 42.38 284 VAL A CA 1
ATOM 2257 C C . VAL A 1 284 ? -7.445 -27.764 42.607 1.00 42.38 284 VAL A C 1
ATOM 2259 O O . VAL A 1 284 ? -7.111 -28.053 41.459 1.00 42.38 284 VAL A O 1
ATOM 2262 N N . ALA A 1 285 ? -8.400 -28.409 43.278 1.00 43.38 285 ALA A N 1
ATOM 2263 C CA . ALA A 1 285 ? -9.287 -29.446 42.757 1.00 43.38 285 ALA A CA 1
ATOM 2264 C C . ALA A 1 285 ? -10.574 -28.842 42.133 1.00 43.38 285 ALA A C 1
ATOM 2266 O O . ALA A 1 285 ? -10.951 -27.730 42.505 1.00 43.38 285 ALA A O 1
ATOM 2267 N N . PRO A 1 286 ? -11.268 -29.557 41.222 1.00 48.16 286 PRO A N 1
ATOM 2268 C CA . PRO A 1 286 ? -12.506 -29.120 40.550 1.00 48.16 286 PRO A CA 1
ATOM 2269 C C . PRO A 1 286 ? -13.759 -29.747 41.223 1.00 48.16 286 PRO A C 1
ATOM 2271 O O . PRO A 1 286 ? -13.589 -30.466 42.210 1.00 48.16 286 PRO A O 1
ATOM 2274 N N . PRO A 1 287 ? -14.989 -29.680 40.657 1.00 49.84 287 PRO A N 1
ATOM 2275 C CA . PRO A 1 287 ? -15.643 -28.706 39.760 1.00 49.84 287 PRO A CA 1
ATOM 2276 C C . PRO A 1 287 ? -17.008 -28.225 40.331 1.00 49.84 287 PRO A C 1
ATOM 2278 O O . PRO A 1 287 ? -17.514 -28.783 41.300 1.00 49.84 287 PRO A O 1
ATOM 2281 N N . HIS A 1 288 ? -17.672 -27.264 39.675 1.00 36.12 288 HIS A N 1
ATOM 2282 C CA . HIS A 1 288 ? -19.134 -27.147 39.766 1.00 36.12 288 HIS A CA 1
ATOM 2283 C C . HIS A 1 288 ? -19.772 -26.956 38.386 1.00 36.12 288 HIS A C 1
ATOM 2285 O O . HIS A 1 288 ? -19.453 -26.038 37.636 1.00 36.12 288 HIS A O 1
ATOM 2291 N N . GLU A 1 289 ? -20.655 -27.904 38.101 1.00 37.97 289 GLU A N 1
ATOM 2292 C CA . GLU A 1 289 ? -21.603 -28.047 37.005 1.00 37.97 289 GLU A CA 1
ATOM 2293 C C . GLU A 1 289 ? -22.796 -27.110 37.258 1.00 37.97 289 GLU A C 1
ATOM 2295 O O . GLU A 1 289 ? -23.370 -27.154 38.348 1.00 37.97 289 GLU A O 1
ATOM 2300 N N . ILE A 1 290 ? -23.151 -26.246 36.299 1.00 41.06 290 ILE A N 1
ATOM 2301 C CA . ILE A 1 290 ? -24.433 -25.523 36.300 1.00 41.06 290 ILE A CA 1
ATOM 2302 C C . ILE A 1 290 ? -24.995 -25.488 34.878 1.00 41.06 290 ILE A C 1
ATOM 2304 O O . ILE A 1 290 ? -24.312 -25.127 33.919 1.00 41.06 290 ILE A O 1
ATOM 2308 N N . ASP A 1 291 ? -26.260 -25.891 34.816 1.00 30.72 291 ASP A N 1
ATOM 2309 C CA . ASP A 1 291 ? -27.149 -26.029 33.673 1.00 30.72 291 ASP A CA 1
ATOM 2310 C C . ASP A 1 291 ? -27.411 -24.743 32.867 1.00 30.72 291 ASP A C 1
ATOM 2312 O O . ASP A 1 291 ? -27.305 -23.614 33.346 1.00 30.72 291 ASP A O 1
ATOM 2316 N N . GLN A 1 292 ? -27.822 -24.982 31.618 1.00 36.09 292 GLN A N 1
ATOM 2317 C CA . GLN A 1 292 ? -28.300 -24.035 30.605 1.00 36.09 292 GLN A CA 1
ATOM 2318 C C . GLN A 1 292 ? -29.448 -23.126 31.096 1.00 36.09 292 GLN A C 1
ATOM 2320 O O . GLN A 1 292 ? -30.176 -23.464 32.031 1.00 36.09 292 GLN A O 1
ATOM 2325 N N . PRO A 1 293 ? -29.737 -22.042 30.352 1.00 39.72 293 PRO A N 1
ATOM 2326 C CA . PRO A 1 293 ? -30.950 -22.153 29.542 1.00 39.72 293 PRO A CA 1
ATOM 2327 C C . PRO A 1 293 ? -30.841 -21.606 28.112 1.00 39.72 293 PRO A C 1
ATOM 2329 O O . PRO A 1 293 ? -30.235 -20.575 27.824 1.00 39.72 293 PRO A O 1
ATOM 2332 N N . THR A 1 294 ? -31.536 -22.330 27.242 1.00 30.56 294 THR A N 1
ATOM 2333 C CA . THR A 1 294 ? -32.030 -21.981 25.911 1.00 30.56 294 THR A CA 1
ATOM 2334 C C . THR A 1 294 ? -32.697 -20.604 25.873 1.00 30.56 294 THR A C 1
ATOM 2336 O O . THR A 1 294 ? -33.656 -20.366 26.605 1.00 30.56 294 THR A O 1
ATOM 2339 N N . TYR A 1 295 ? -32.266 -19.746 24.946 1.00 34.75 295 TYR A N 1
ATOM 2340 C CA . TYR A 1 295 ? -33.022 -18.569 24.517 1.00 34.75 295 TYR A CA 1
ATOM 2341 C C . TYR A 1 295 ? -33.376 -18.693 23.033 1.00 34.75 295 TYR A C 1
ATOM 2343 O O . TYR A 1 295 ? -32.514 -18.761 22.163 1.00 34.75 295 TYR A O 1
ATOM 2351 N N . THR A 1 296 ? -34.679 -18.746 22.771 1.00 33.31 296 THR A N 1
ATOM 2352 C CA . THR A 1 296 ? -35.322 -18.519 21.475 1.00 33.31 296 THR A CA 1
ATOM 2353 C C . THR A 1 296 ? -35.237 -17.036 21.124 1.00 33.31 296 THR A C 1
ATOM 2355 O O . THR A 1 296 ? -35.738 -16.209 21.885 1.00 33.31 296 THR A O 1
ATOM 2358 N N . PHE A 1 297 ? -34.630 -16.707 19.984 1.00 30.80 297 PHE A N 1
ATOM 2359 C CA . PHE A 1 297 ? -34.615 -15.352 19.436 1.00 30.80 297 PHE A CA 1
ATOM 2360 C C . PHE A 1 297 ? -35.719 -15.233 18.378 1.00 30.80 297 PHE A C 1
ATOM 2362 O O . PHE A 1 297 ? -35.777 -16.043 17.454 1.00 30.80 297 PHE A O 1
ATOM 2369 N N . SER A 1 298 ? -36.625 -14.273 18.571 1.00 31.28 298 SER A N 1
ATOM 2370 C CA . SER A 1 298 ? -37.657 -13.902 17.604 1.00 31.28 298 SER A CA 1
ATOM 2371 C C . SER A 1 298 ? -37.050 -13.070 16.478 1.00 31.28 298 SER A C 1
ATOM 2373 O O . SER A 1 298 ? -36.345 -12.097 16.745 1.00 31.28 298 SER A O 1
ATOM 2375 N N . ASP A 1 299 ? -37.386 -13.436 15.243 1.00 36.06 299 ASP A N 1
ATOM 2376 C CA . ASP A 1 299 ? -37.312 -12.577 14.064 1.00 36.06 299 ASP A CA 1
ATOM 2377 C C . ASP A 1 299 ? -38.252 -11.378 14.242 1.00 36.06 299 ASP A C 1
ATOM 2379 O O . ASP A 1 299 ? -39.451 -11.569 14.425 1.00 36.06 299 ASP A O 1
ATOM 2383 N N . ASP A 1 300 ? -37.704 -10.165 14.196 1.00 34.53 300 ASP A N 1
ATOM 2384 C CA . ASP A 1 300 ? -38.384 -8.956 13.715 1.00 34.53 300 ASP A CA 1
ATOM 2385 C C . ASP A 1 300 ? -37.358 -7.809 13.672 1.00 34.53 300 ASP A C 1
ATOM 2387 O O . ASP A 1 300 ? -37.164 -7.077 14.646 1.00 34.53 300 ASP A O 1
ATOM 2391 N N . LEU A 1 301 ? -36.677 -7.644 12.532 1.00 33.19 301 LEU A N 1
ATOM 2392 C CA . LEU A 1 301 ? -35.982 -6.397 12.211 1.00 33.19 301 LEU A CA 1
ATOM 2393 C C . LEU A 1 301 ? -36.684 -5.730 11.030 1.00 33.19 301 LEU A C 1
ATOM 2395 O O . LEU A 1 301 ? -36.607 -6.173 9.886 1.00 33.19 301 LEU A O 1
ATOM 2399 N N . ALA A 1 302 ? -37.403 -4.660 11.358 1.00 34.25 302 ALA A N 1
ATOM 2400 C CA . ALA A 1 302 ? -38.035 -3.767 10.413 1.00 34.25 302 ALA A CA 1
ATOM 2401 C C . ALA A 1 302 ? -36.976 -2.970 9.639 1.00 34.25 302 ALA A C 1
ATOM 2403 O O . ALA A 1 302 ? -36.149 -2.257 10.209 1.00 34.25 302 ALA A O 1
ATOM 2404 N N . ASP A 1 303 ? -37.071 -3.097 8.324 1.00 34.72 303 ASP A N 1
ATOM 2405 C CA . ASP A 1 303 ? -36.391 -2.331 7.293 1.00 34.72 303 ASP A CA 1
ATOM 2406 C C . ASP A 1 303 ? -36.736 -0.831 7.438 1.00 34.72 303 ASP A C 1
ATOM 2408 O O . ASP A 1 303 ? -37.901 -0.436 7.332 1.00 34.72 303 ASP A O 1
ATOM 2412 N N . GLN A 1 304 ? -35.746 0.023 7.718 1.00 32.84 304 GLN A N 1
ATOM 2413 C CA . GLN A 1 304 ? -35.894 1.484 7.661 1.00 32.84 304 GLN A CA 1
ATOM 2414 C C . GLN A 1 304 ? -35.040 2.049 6.524 1.00 32.84 304 GLN A C 1
ATOM 2416 O O . GLN A 1 304 ? -33.961 2.606 6.723 1.00 32.84 304 GLN A O 1
ATOM 2421 N N . SER A 1 305 ? -35.569 1.949 5.306 1.00 29.00 305 SER A N 1
ATOM 2422 C CA . SER A 1 305 ? -35.150 2.782 4.184 1.00 29.00 305 SER A CA 1
ATOM 2423 C C . SER A 1 305 ? -35.712 4.198 4.361 1.00 29.00 305 SER A C 1
ATOM 2425 O O . SER A 1 305 ? -36.927 4.401 4.314 1.00 29.00 305 SER A O 1
ATOM 2427 N N . ILE A 1 306 ? -34.846 5.195 4.540 1.00 28.36 306 ILE A N 1
ATOM 2428 C CA . ILE A 1 306 ? -35.239 6.608 4.479 1.00 28.36 306 ILE A CA 1
ATOM 2429 C C . ILE A 1 306 ? -35.469 6.965 3.005 1.00 28.36 306 ILE A C 1
ATOM 2431 O O . ILE A 1 306 ? -34.525 7.193 2.248 1.00 28.36 306 ILE A O 1
ATOM 2435 N N . ILE A 1 307 ? -36.740 6.993 2.599 1.00 31.66 307 ILE A N 1
ATOM 2436 C CA . ILE A 1 307 ? -37.202 7.591 1.344 1.00 31.66 307 ILE A CA 1
ATOM 2437 C C . ILE A 1 307 ? -37.358 9.092 1.598 1.00 31.66 307 ILE A C 1
ATOM 2439 O O . ILE A 1 307 ? -38.155 9.506 2.436 1.00 31.66 307 ILE A O 1
ATOM 2443 N N . VAL A 1 308 ? -36.587 9.912 0.882 1.00 31.28 308 VAL A N 1
ATOM 2444 C CA . VAL A 1 308 ? -36.785 11.364 0.860 1.00 31.28 308 VAL A CA 1
ATOM 2445 C C . VAL A 1 308 ? -37.958 11.666 -0.069 1.00 31.28 308 VAL A C 1
ATOM 2447 O O . VAL A 1 308 ? -37.868 11.540 -1.290 1.00 31.28 308 VAL A O 1
ATOM 2450 N N . GLU A 1 309 ? -39.068 12.024 0.563 1.00 29.14 309 GLU A N 1
ATOM 2451 C CA . GLU A 1 309 ? -40.323 12.488 -0.014 1.00 29.14 309 GLU A CA 1
ATOM 2452 C C . GLU A 1 309 ? -40.085 13.738 -0.877 1.00 29.14 309 GLU A C 1
ATOM 2454 O O . GLU A 1 309 ? -39.575 14.760 -0.418 1.00 29.14 309 GLU A O 1
ATOM 2459 N N . SER A 1 310 ? -40.398 13.627 -2.169 1.00 34.56 310 SER A N 1
ATOM 2460 C CA . SER A 1 310 ? -40.359 14.743 -3.114 1.00 34.56 310 SER A CA 1
ATOM 2461 C C . SER A 1 310 ? -41.680 15.489 -2.992 1.00 34.56 310 SER A C 1
ATOM 2463 O O . SER A 1 310 ? -42.707 14.982 -3.438 1.00 34.56 310 SER A O 1
ATOM 2465 N N . SER A 1 311 ? -41.673 16.666 -2.370 1.00 36.47 311 SER A N 1
ATOM 2466 C CA . SER A 1 311 ? -42.859 17.512 -2.323 1.00 36.47 311 SER A CA 1
ATOM 2467 C C . SER A 1 311 ? -43.199 18.028 -3.721 1.00 36.47 311 SER A C 1
ATOM 2469 O O . SER A 1 311 ? -42.381 18.635 -4.417 1.00 36.47 311 SER A O 1
ATOM 2471 N N . GLU A 1 312 ? -44.436 17.746 -4.114 1.00 38.06 312 GLU A N 1
ATOM 2472 C CA . GLU A 1 312 ? -45.138 18.306 -5.258 1.00 38.06 312 GLU A CA 1
ATOM 2473 C C . GLU A 1 312 ? -45.063 19.837 -5.233 1.00 38.06 312 GLU A C 1
ATOM 2475 O O . GLU A 1 312 ? -45.408 20.472 -4.236 1.00 38.06 312 GLU A O 1
ATOM 2480 N N . ILE A 1 313 ? -44.642 20.435 -6.349 1.00 35.62 313 ILE A N 1
ATOM 2481 C CA . ILE A 1 313 ? -44.926 21.840 -6.641 1.00 35.62 313 ILE A CA 1
ATOM 2482 C C . ILE A 1 313 ? -45.880 21.874 -7.831 1.00 35.62 313 ILE A C 1
ATOM 2484 O O . ILE A 1 313 ? -45.530 21.596 -8.979 1.00 35.62 313 ILE A O 1
ATOM 2488 N N . GLU A 1 314 ? -47.116 22.146 -7.440 1.00 32.03 314 GLU A N 1
ATOM 2489 C CA . GLU A 1 314 ? -48.254 22.728 -8.135 1.00 32.03 314 GLU A CA 1
ATOM 2490 C C . GLU A 1 314 ? -47.927 23.400 -9.482 1.00 32.03 314 GLU A C 1
ATOM 2492 O O . GLU A 1 314 ? -47.132 24.335 -9.587 1.00 32.03 314 GLU A O 1
ATOM 2497 N N . LYS A 1 315 ? -48.591 22.905 -10.533 1.00 40.56 315 LYS A N 1
ATOM 2498 C CA . LYS A 1 315 ? -48.704 23.572 -11.830 1.00 40.56 315 LYS A CA 1
ATOM 2499 C C . LYS A 1 315 ? -49.651 24.752 -11.680 1.00 40.56 315 LYS A C 1
ATOM 2501 O O . LYS A 1 315 ? -50.847 24.528 -11.521 1.00 40.56 315 LYS A O 1
ATOM 2506 N N . ASP A 1 316 ? -49.129 25.957 -11.868 1.00 36.12 316 ASP A N 1
ATOM 2507 C CA . ASP A 1 316 ? -49.951 27.132 -12.125 1.00 36.12 316 ASP A CA 1
ATOM 2508 C C . ASP A 1 316 ? -49.512 27.861 -13.400 1.00 36.12 316 ASP A C 1
ATOM 2510 O O . ASP A 1 316 ? -48.351 27.851 -13.816 1.00 36.12 316 ASP A O 1
ATOM 2514 N N . SER A 1 317 ? -50.514 28.401 -14.077 1.00 44.09 317 SER A N 1
ATOM 2515 C CA . SER A 1 317 ? -50.549 28.736 -15.499 1.00 44.09 317 SER A CA 1
ATOM 2516 C C . SER A 1 317 ? -50.400 30.236 -15.814 1.00 44.09 317 SER A C 1
ATOM 2518 O O . SER A 1 317 ? -51.190 31.018 -15.300 1.00 44.09 317 SER A O 1
ATOM 2520 N N . PHE A 1 318 ? -49.514 30.551 -16.785 1.00 37.09 318 PHE A N 1
ATOM 2521 C CA . PHE A 1 318 ? -49.434 31.726 -17.707 1.00 37.09 318 PHE A CA 1
ATOM 2522 C C . PHE A 1 318 ? -49.269 33.151 -17.098 1.00 37.09 318 PHE A C 1
ATOM 2524 O O . PHE A 1 318 ? -49.672 33.351 -15.958 1.00 37.09 318 PHE A O 1
ATOM 2531 N N . PRO A 1 319 ? -48.723 34.182 -17.812 1.00 44.12 319 PRO A N 1
ATOM 2532 C CA . PRO A 1 319 ? -48.582 34.337 -19.273 1.00 44.12 319 PRO A CA 1
ATOM 2533 C C . PRO A 1 319 ? -47.214 34.852 -19.801 1.00 44.12 319 PRO A C 1
ATOM 2535 O O . PRO A 1 319 ? -46.314 35.207 -19.046 1.00 44.12 319 PRO A O 1
ATOM 2538 N N . ASP A 1 320 ? -47.113 34.898 -21.136 1.00 46.12 320 ASP A N 1
ATOM 2539 C CA . ASP A 1 320 ? -46.061 35.524 -21.950 1.00 46.12 320 ASP A CA 1
ATOM 2540 C C . ASP A 1 320 ? -45.553 36.868 -21.402 1.00 46.12 320 ASP A C 1
ATOM 2542 O O . ASP A 1 320 ? -46.316 37.830 -21.270 1.00 46.12 320 ASP A O 1
ATOM 2546 N N . GLN A 1 321 ? -44.236 36.956 -21.202 1.00 36.41 321 GLN A N 1
ATOM 2547 C CA . GLN A 1 321 ? -43.488 38.209 -21.239 1.00 36.41 321 GLN A CA 1
ATOM 2548 C C . GLN A 1 321 ? -42.150 37.999 -21.953 1.00 36.41 321 GLN A C 1
ATOM 2550 O O . GLN A 1 321 ? -41.319 37.190 -21.542 1.00 36.41 321 GLN A O 1
ATOM 2555 N N . ASP A 1 322 ? -41.973 38.765 -23.026 1.00 51.44 322 ASP A N 1
ATOM 2556 C CA . ASP A 1 322 ? -40.733 38.952 -23.767 1.00 51.44 322 ASP A CA 1
ATOM 2557 C C . ASP A 1 322 ? -39.561 39.280 -22.828 1.00 51.44 322 ASP A C 1
ATOM 2559 O O . ASP A 1 322 ? -39.589 40.297 -22.127 1.00 51.44 322 ASP A O 1
ATOM 2563 N N . ILE A 1 323 ? -38.496 38.468 -22.855 1.00 40.97 323 ILE A N 1
ATOM 2564 C CA . ILE A 1 323 ? -37.195 38.839 -22.281 1.00 40.97 323 ILE A CA 1
ATOM 2565 C C . ILE A 1 323 ? -36.073 38.563 -23.296 1.00 40.97 323 ILE A C 1
ATOM 2567 O O . ILE A 1 323 ? -36.050 37.497 -23.916 1.00 40.97 323 ILE A O 1
ATOM 2571 N N . PRO A 1 324 ? -35.132 39.511 -23.479 1.00 43.31 324 PRO A N 1
ATOM 2572 C CA . PRO A 1 324 ? -34.073 39.442 -24.472 1.00 43.31 324 PRO A CA 1
ATOM 2573 C C . PRO A 1 324 ? -32.814 38.735 -23.946 1.00 43.31 324 PRO A C 1
ATOM 2575 O O . PRO A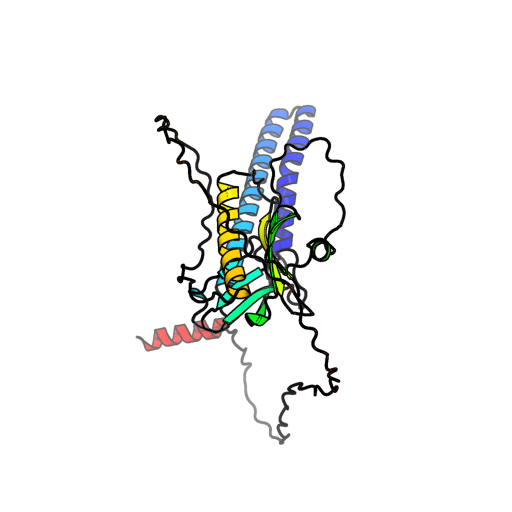 1 324 ? -32.549 38.708 -22.749 1.00 43.31 324 PRO A O 1
ATOM 2578 N N . ALA A 1 325 ? -31.994 38.291 -24.901 1.00 48.66 325 ALA A N 1
ATOM 2579 C CA . ALA A 1 325 ? -30.569 37.972 -24.790 1.00 48.66 325 ALA A CA 1
ATOM 2580 C C . ALA A 1 325 ? -30.163 36.884 -23.773 1.00 48.66 325 ALA A C 1
ATOM 2582 O O . ALA A 1 325 ? -29.961 37.127 -22.588 1.00 48.66 325 ALA A O 1
ATOM 2583 N N . GLU A 1 326 ? -29.954 35.688 -24.327 1.00 46.97 326 GLU A N 1
ATOM 2584 C CA . GLU A 1 326 ? -28.979 34.656 -23.949 1.00 46.97 326 GLU A CA 1
ATOM 2585 C C . GLU A 1 326 ? -28.046 35.027 -22.769 1.00 46.97 326 GLU A C 1
ATOM 2587 O O . GLU A 1 326 ? -26.967 35.600 -22.940 1.00 46.97 326 GLU A O 1
ATOM 2592 N N . GLN A 1 327 ? -28.441 34.660 -21.546 1.00 48.66 327 GLN A N 1
ATOM 2593 C CA . GLN A 1 327 ? -27.500 34.556 -20.435 1.00 48.66 327 GLN A CA 1
ATOM 2594 C C . GLN A 1 327 ? -26.709 33.265 -20.619 1.00 48.66 327 GLN A C 1
ATOM 2596 O O . GLN A 1 327 ? -27.162 32.177 -20.272 1.00 48.66 327 GLN A O 1
ATOM 2601 N N . THR A 1 328 ? -25.511 33.385 -21.181 1.00 55.16 328 THR A N 1
ATOM 2602 C CA . THR A 1 328 ? -24.500 32.334 -21.077 1.00 55.16 328 THR A CA 1
ATOM 2603 C C . THR A 1 328 ? -24.166 32.182 -19.593 1.00 55.16 328 THR A C 1
ATOM 2605 O O . THR A 1 328 ? -23.603 33.091 -18.979 1.00 55.16 328 THR A O 1
ATOM 2608 N N . GLU A 1 329 ? -24.573 31.065 -18.986 1.00 62.38 329 GLU A N 1
ATOM 2609 C CA . GLU A 1 329 ? -24.191 30.732 -17.615 1.00 62.38 329 GLU A CA 1
ATOM 2610 C C . GLU A 1 329 ? -22.662 30.674 -17.529 1.00 62.38 329 GLU A C 1
ATOM 2612 O O . GLU A 1 329 ? -22.020 29.762 -18.048 1.00 62.38 329 GLU A O 1
ATOM 2617 N N . LEU A 1 330 ? -22.076 31.687 -16.889 1.00 74.50 330 LEU A N 1
ATOM 2618 C CA . LEU A 1 330 ? -20.643 31.747 -16.629 1.00 74.50 330 LEU A CA 1
ATOM 2619 C C . LEU A 1 330 ? -20.226 30.523 -15.812 1.00 74.50 330 LEU A C 1
ATOM 2621 O O . LEU A 1 330 ? -20.832 30.205 -14.781 1.00 74.50 330 LEU A O 1
ATOM 2625 N N . SER A 1 331 ? -19.149 29.873 -16.248 1.00 73.25 331 SER A N 1
ATOM 2626 C CA . SER A 1 331 ? -18.536 28.763 -15.522 1.00 73.25 331 SER A CA 1
ATOM 2627 C C . SER A 1 331 ? -18.190 29.190 -14.091 1.00 73.25 331 SER A C 1
ATOM 2629 O O . SER A 1 331 ? -17.864 30.351 -13.832 1.00 73.25 331 SER A O 1
ATOM 2631 N N . TYR A 1 332 ? -18.204 28.248 -13.143 1.00 78.75 332 TYR A N 1
ATOM 2632 C CA . TYR A 1 332 ? -17.846 28.494 -11.738 1.00 78.75 332 TYR A CA 1
ATOM 2633 C C . TYR A 1 332 ? -16.538 29.297 -11.586 1.00 78.75 332 TYR A C 1
ATOM 2635 O O . TYR A 1 332 ? -16.445 30.200 -10.754 1.00 78.75 332 TYR A O 1
ATOM 2643 N N . PHE A 1 333 ? -15.548 29.033 -12.446 1.00 68.31 333 PHE A N 1
ATOM 2644 C CA . PHE A 1 333 ? -14.285 29.774 -12.462 1.00 68.31 333 PHE A CA 1
ATOM 2645 C C . PHE A 1 333 ? -14.429 31.221 -12.945 1.00 68.31 333 PHE A C 1
ATOM 2647 O O . PHE A 1 333 ? -13.795 32.116 -12.389 1.00 68.31 333 PHE A O 1
ATOM 2654 N N . GLU A 1 334 ? -15.276 31.475 -13.937 1.00 83.44 334 GLU A N 1
ATOM 2655 C CA . GLU A 1 334 ? -15.532 32.827 -14.439 1.00 83.44 334 GLU A CA 1
ATOM 2656 C C . GLU A 1 334 ? -16.292 33.666 -13.409 1.00 83.44 334 GLU A C 1
ATOM 2658 O O . GLU A 1 334 ? -15.973 34.844 -13.235 1.00 83.44 334 GLU A O 1
ATOM 2663 N N . ARG A 1 335 ? -17.201 33.050 -12.637 1.00 87.50 335 ARG A N 1
ATOM 2664 C CA . ARG A 1 335 ? -17.843 33.696 -11.479 1.00 87.50 335 ARG A CA 1
ATOM 2665 C C . ARG A 1 335 ? -16.824 34.127 -10.423 1.00 87.50 335 ARG A C 1
ATOM 2667 O O . ARG A 1 335 ? -16.867 35.270 -9.982 1.00 87.50 335 ARG A O 1
ATOM 2674 N N . ILE A 1 336 ? -15.870 33.266 -10.062 1.00 82.06 336 ILE A N 1
ATOM 2675 C CA . ILE A 1 336 ? -14.832 33.608 -9.068 1.00 82.06 336 ILE A CA 1
ATOM 2676 C C . ILE A 1 336 ? -13.910 34.730 -9.568 1.00 82.06 336 ILE A C 1
ATOM 2678 O O . ILE A 1 336 ? -13.507 35.600 -8.792 1.00 82.06 336 ILE A O 1
ATOM 2682 N N . ILE A 1 337 ? -13.563 34.733 -10.857 1.00 87.88 337 ILE A N 1
ATOM 2683 C CA . ILE A 1 337 ? -12.720 35.784 -11.443 1.00 87.88 337 ILE A CA 1
ATOM 2684 C C . ILE A 1 337 ? -13.474 37.119 -11.486 1.00 87.88 337 ILE A C 1
ATOM 2686 O O . ILE A 1 337 ? -12.896 38.154 -11.144 1.00 87.88 337 ILE A O 1
ATOM 2690 N N . ALA A 1 338 ? -14.756 37.106 -11.858 1.00 88.25 338 ALA A N 1
ATOM 2691 C CA . ALA A 1 338 ? -15.598 38.299 -11.870 1.00 88.25 338 ALA A CA 1
ATOM 2692 C C . ALA A 1 338 ? -15.780 38.887 -10.460 1.00 88.25 338 ALA A C 1
ATOM 2694 O O . ALA A 1 338 ? -15.611 40.095 -10.276 1.00 88.25 338 ALA A O 1
ATOM 2695 N N . GLU A 1 339 ? -16.024 38.037 -9.460 1.00 87.44 339 GLU A N 1
ATOM 2696 C CA . GLU A 1 339 ? -16.182 38.436 -8.056 1.00 87.44 339 GLU A CA 1
ATOM 2697 C C . GLU A 1 339 ? -14.898 39.081 -7.502 1.00 87.44 339 GLU A C 1
ATOM 2699 O O . GLU A 1 339 ? -14.931 40.176 -6.939 1.00 87.44 339 GLU A O 1
ATOM 2704 N N . ASN A 1 340 ? -13.733 38.470 -7.748 1.00 83.50 340 ASN A N 1
ATOM 2705 C CA . ASN A 1 340 ? -12.444 39.037 -7.330 1.00 83.50 340 ASN A CA 1
ATOM 2706 C C . ASN A 1 340 ? -12.144 40.376 -8.015 1.00 83.50 340 ASN A C 1
ATOM 2708 O O . ASN A 1 340 ? -11.609 41.298 -7.393 1.00 83.50 340 ASN A O 1
ATOM 2712 N N . LYS A 1 341 ? -12.495 40.509 -9.299 1.00 88.19 341 LYS A N 1
ATOM 2713 C CA . LYS A 1 341 ? -12.287 41.751 -10.051 1.00 88.19 341 LYS A CA 1
ATOM 2714 C C . LYS A 1 341 ? -13.146 42.890 -9.500 1.00 88.19 341 LYS A C 1
ATOM 2716 O O . LYS A 1 341 ? -12.656 44.018 -9.413 1.00 88.19 341 LYS A O 1
ATOM 2721 N N . ARG A 1 342 ? -14.376 42.589 -9.075 1.00 82.81 342 ARG A N 1
ATOM 2722 C CA . ARG A 1 342 ? -15.288 43.541 -8.432 1.00 82.81 342 ARG A CA 1
ATOM 2723 C C . ARG A 1 342 ? -14.764 44.004 -7.068 1.00 82.81 342 ARG A C 1
ATOM 2725 O O . ARG A 1 342 ? -14.668 45.205 -6.832 1.00 82.81 342 ARG A O 1
ATOM 2732 N N . GLN A 1 343 ? -14.304 43.085 -6.218 1.00 84.19 343 GLN A N 1
ATOM 2733 C CA . GLN A 1 343 ? -13.727 43.443 -4.910 1.00 84.19 343 GLN A CA 1
ATOM 2734 C C . GLN A 1 343 ? -12.459 44.308 -5.019 1.00 84.19 343 GLN A C 1
ATOM 2736 O O . GLN A 1 343 ? -12.184 45.136 -4.152 1.00 84.19 343 GLN A O 1
ATOM 2741 N N . LEU A 1 344 ? -11.689 44.149 -6.099 1.00 81.88 344 LEU A N 1
ATOM 2742 C CA . LEU A 1 344 ? -10.522 44.988 -6.391 1.00 81.88 344 LEU A CA 1
ATOM 2743 C C . LEU A 1 344 ? -10.887 46.397 -6.874 1.00 81.88 344 LEU A C 1
ATOM 2745 O O . LEU A 1 344 ? -10.080 47.312 -6.716 1.00 81.88 344 LEU A O 1
ATOM 2749 N N . THR A 1 345 ? -12.067 46.577 -7.471 1.00 80.75 345 THR A N 1
ATOM 2750 C CA . THR A 1 345 ? -12.534 47.895 -7.930 1.00 80.75 345 THR A CA 1
ATOM 2751 C C . THR A 1 345 ? -13.226 48.678 -6.821 1.00 80.75 345 THR A C 1
ATOM 2753 O O . THR A 1 345 ? -13.061 49.886 -6.774 1.00 80.75 345 THR A O 1
ATOM 2756 N N . GLU A 1 346 ? -13.907 48.007 -5.888 1.00 77.69 346 GLU A N 1
ATOM 2757 C CA . GLU A 1 346 ? -14.535 48.641 -4.713 1.00 77.69 346 GLU A CA 1
ATOM 2758 C C . GLU A 1 346 ? -13.520 49.089 -3.635 1.00 77.69 346 GLU A C 1
ATOM 2760 O O . GLU A 1 346 ? -13.875 49.810 -2.706 1.00 77.69 346 GLU A O 1
ATOM 2765 N N . ARG A 1 347 ? -12.248 48.676 -3.743 1.00 66.38 347 ARG A N 1
ATOM 2766 C CA . ARG A 1 347 ? -11.153 49.067 -2.829 1.00 66.38 347 ARG A CA 1
ATOM 2767 C C . ARG A 1 347 ? -10.257 50.200 -3.352 1.00 66.38 347 ARG A C 1
ATOM 2769 O O . ARG A 1 347 ? -9.218 50.467 -2.747 1.00 66.38 347 ARG A O 1
ATOM 2776 N N . LYS A 1 348 ? -10.626 50.841 -4.459 1.00 53.69 348 LYS A N 1
ATOM 2777 C CA . LYS A 1 348 ? -10.018 52.084 -4.953 1.00 53.69 348 LYS A CA 1
ATOM 2778 C C . LYS A 1 348 ? -11.034 53.204 -4.863 1.00 53.69 348 LYS A C 1
ATOM 2780 O O . LYS A 1 348 ? -10.585 54.336 -4.589 1.00 53.69 348 LYS A O 1
#

Solvent-accessible surface area (backbone atoms only — not comparable to full-atom values): 22012 Å² total; per-residue (Å²): 141,74,82,64,58,68,58,48,48,57,49,44,43,51,48,22,63,47,34,42,54,50,20,53,54,48,28,55,55,22,47,78,72,71,40,40,69,64,24,45,57,52,24,52,52,42,33,52,52,16,52,51,43,38,54,52,43,51,54,50,52,52,54,48,51,52,52,50,49,52,50,63,67,65,65,46,92,85,50,96,58,55,81,65,31,48,51,52,66,19,72,68,66,39,36,36,39,37,52,39,78,92,76,43,31,40,38,38,37,38,28,20,73,79,79,78,47,76,48,94,63,79,60,86,88,55,43,69,48,80,46,80,40,52,54,84,34,47,62,26,41,32,36,32,47,70,94,35,80,78,45,65,42,95,71,46,74,68,61,76,71,71,51,65,86,66,75,72,80,82,85,64,87,76,79,81,72,82,95,43,71,50,50,35,34,32,41,38,37,32,35,78,39,97,87,61,36,66,48,78,36,39,73,44,63,40,93,81,55,84,39,45,63,88,33,74,67,40,51,51,54,51,49,55,49,51,57,54,48,52,53,53,51,28,52,66,69,68,52,68,90,72,75,74,92,58,72,52,75,74,87,72,79,87,74,88,75,83,88,84,89,83,84,88,84,83,89,80,89,78,82,87,82,87,75,89,78,85,86,80,90,82,90,82,85,87,88,84,90,81,82,86,82,90,78,88,81,81,92,81,84,84,86,81,79,87,76,84,79,78,79,85,78,81,91,80,82,87,81,95,74,95,80,82,78,88,78,76,80,68,51,76,68,54,49,53,52,52,52,53,54,49,60,60,57,77,72,109

Organism: NCBI:txid759851

pLDDT: mean 70.83, std 23.75, range [28.36, 95.62]

Secondary structure (DSSP, 8-state):
--SHHHHHHHHHHHHHHHHHHHHHHHHHHHHHTT-HHHHHHHHHHHHHHHHHHHHHHHHHHHHHHHHHHHHHHH---S-TTGGGS-EEE-TTSSEEEEEETTTTEEEEEEEE-SSSPBPSS--TT-EEEEEEEEGGGEEEEEEEETTEEEEE-TTPPPHHHHGGGT------------TTEE-EEEEEEEES-SS--EEEEEEEETTSSPEETTSHHHHHHHHHHHHHHHHHHHHHTT-GGG-----------------------PPPP--------------------------PPPP-------------------------S------HHHHHHHHHHHHHHTT-

Mean predicted aligned error: 18.25 Å